Protein AF-A1VJK4-F1 (afdb_monomer_lite)

Foldseek 3Di:
DPDQCALLNLLVVQQVPDLDFAFLVVSVVSCVVVVVVVSNVDPDPCVSVVSVVVLVCCQPPPPPDQWDWDDDPPITIHGCVNVVVVVVVCVVVPPPPLPPQDLVLCVLLVQQCCCPPVQRKFKAAFDPVQFPDPDDCPQQAFRMKIKHFDPDDPVVLVVCVVVVADRMFMETEHTDAEDDPVCPVVLLVSQLRHTVQTQATEYEYQYYDPDPVRLVVNQVSCVVRQYWYWHAHLVDSVPTDGPGHGHGDRHGPVVSLVVSLNGTVLSVLVVVQVVCCVVVVHHDSVNGDDHDPPSVVSSCSSRVPPDD

InterPro domains:
  IPR007759 ASXL, HARE-HTH domain [PF05066] (5-73)
  IPR007759 ASXL, HARE-HTH domain [PS51913] (5-82)

Secondary structure (DSSP, 8-state):
-PPPPPHHHHHHHHHHT-SS-EEHHHHHHHHHHTTTHHHH----S-HHHHHHHHHHHHHHH-TT-SEEEE-SSS-EEEEHHHHHHHHHHHHHH---------GGGGHHHHHHHHHHTTTS-EEEE--GGG-S---S-SSS--SEEEEE-----HHHHHHHHHTT--SSEEEEEEEEEEE-TTTHHHHHHHHHHHHTTSSEEEEEEEEE---HHHHHHHHHHHHHHTEEEEEPPSS-GGG-EEEEPPPPPSS--HHHHHHHHHH-HHHHHHHHHHHHHHHTTS--GGGS------HHHHHHHH-TT---

Radius of gyration: 26.45 Å; chains: 1; bounding box: 67×41×81 Å

Sequence (308 aa):
MLAKFTFLDLAEEVLKNSSTPLDISTIWKNGLASKAVDKVGSKGKTPWISLGARLYVDTKDNAKSCFLRTGDNPVLFGLKSIHTAQQAQEAIIKVESIPKLKERNLHPLLAFFAKLYLGDAYVKTIYHEKSLKKSFNEWLHPDLVGVRFPDLHVDARSLAATAGELPFKLLSFELKRSLNFSNLRESFFQAVSNSSWAHQGYLVAANIKESPDFLGELKRLSGSFGIGVISLDIENPDDSSVLYPAGERKNLDWDSINKLASENPDFSQFLRDVRIDLDGKKVHPAEYDKIEKDIDKLKLLVNPTAKP

Structure (mmCIF, N/CA/C/O backbone):
data_AF-A1VJK4-F1
#
_entry.id   AF-A1VJK4-F1
#
loop_
_atom_site.group_PDB
_atom_site.id
_atom_site.type_symbol
_atom_site.label_atom_id
_atom_site.label_alt_id
_atom_site.label_comp_id
_atom_site.label_asym_id
_atom_site.label_entity_id
_atom_site.label_seq_id
_atom_site.pdbx_PDB_ins_code
_atom_site.Cartn_x
_atom_site.Cartn_y
_atom_site.Cartn_z
_atom_site.occupancy
_atom_site.B_iso_or_equiv
_atom_site.auth_seq_id
_atom_site.auth_comp_id
_atom_site.auth_asym_id
_atom_site.auth_atom_id
_atom_site.pdbx_PDB_model_num
ATOM 1 N N . MET A 1 1 ? -42.760 8.135 51.165 1.00 42.53 1 MET A N 1
ATOM 2 C CA . MET A 1 1 ? -42.710 8.774 49.832 1.00 42.53 1 MET A CA 1
ATOM 3 C C . MET A 1 1 ? -42.178 7.744 48.852 1.00 42.53 1 MET A C 1
ATOM 5 O O . MET A 1 1 ? -41.092 7.241 49.095 1.00 42.53 1 MET A O 1
ATOM 9 N N . LEU A 1 2 ? -42.938 7.373 47.818 1.00 49.31 2 LEU A N 1
ATOM 10 C CA . LEU A 1 2 ? -42.422 6.517 46.741 1.00 49.31 2 LEU A CA 1
ATOM 11 C C . LEU A 1 2 ? -41.330 7.299 45.994 1.00 49.31 2 LEU A C 1
ATOM 13 O O . LEU A 1 2 ? -41.565 8.443 45.604 1.00 49.31 2 LEU A O 1
ATOM 17 N N . ALA A 1 3 ? -40.132 6.725 45.866 1.00 57.56 3 ALA A N 1
ATOM 18 C CA . ALA A 1 3 ? -39.028 7.358 45.151 1.00 57.56 3 ALA A CA 1
ATOM 19 C C . ALA A 1 3 ? -39.434 7.596 43.687 1.00 57.56 3 ALA A C 1
ATOM 21 O O . ALA A 1 3 ? -39.978 6.710 43.029 1.00 57.56 3 ALA A O 1
ATOM 22 N N . LYS A 1 4 ? -39.225 8.819 43.193 1.00 75.62 4 LYS A N 1
ATOM 23 C CA . LYS A 1 4 ? -39.556 9.196 41.816 1.00 75.62 4 LYS A CA 1
ATOM 24 C C . LYS A 1 4 ? -38.589 8.488 40.866 1.00 75.62 4 LYS A C 1
ATOM 26 O O . LYS A 1 4 ? -37.389 8.686 40.998 1.00 75.62 4 LYS A O 1
ATOM 31 N N . PHE A 1 5 ? -39.114 7.716 39.918 1.00 83.50 5 PHE A N 1
ATOM 32 C CA . PHE A 1 5 ? -38.318 6.988 38.929 1.00 83.50 5 PHE A CA 1
ATOM 33 C C . PHE A 1 5 ? -37.495 7.962 38.067 1.00 83.50 5 PHE A C 1
ATOM 35 O O . PHE A 1 5 ? -38.036 8.885 37.449 1.00 83.50 5 PHE A O 1
ATOM 42 N N . THR A 1 6 ? -36.175 7.802 38.075 1.00 89.00 6 THR A N 1
ATOM 43 C CA . THR A 1 6 ? -35.202 8.710 37.459 1.00 89.00 6 THR A CA 1
ATOM 44 C C . THR A 1 6 ? -34.642 8.164 36.142 1.00 89.00 6 THR A C 1
ATOM 46 O O . THR A 1 6 ? -34.884 7.025 35.750 1.00 89.00 6 THR A O 1
ATOM 49 N N . PHE A 1 7 ? -33.843 8.978 35.442 1.00 86.19 7 PHE A N 1
ATOM 50 C CA . PHE A 1 7 ? -33.087 8.518 34.271 1.00 86.19 7 PHE A CA 1
ATOM 51 C C . PHE A 1 7 ? -32.049 7.435 34.611 1.00 86.19 7 PHE A C 1
ATOM 53 O O . PHE A 1 7 ? -31.751 6.611 33.753 1.00 86.19 7 PHE A O 1
ATOM 60 N N . LEU A 1 8 ? -31.503 7.427 35.832 1.00 87.31 8 LEU A N 1
ATOM 61 C CA . LEU A 1 8 ? -30.581 6.373 36.260 1.00 87.31 8 LEU A CA 1
ATOM 62 C C . LEU A 1 8 ? -31.345 5.070 36.521 1.00 87.31 8 LEU A C 1
ATOM 64 O O . LEU A 1 8 ? -30.899 4.023 36.070 1.00 87.31 8 LEU A O 1
ATOM 68 N N . ASP A 1 9 ? -32.541 5.140 37.114 1.00 88.19 9 ASP A N 1
ATOM 69 C CA . ASP A 1 9 ? -33.399 3.958 37.302 1.00 88.19 9 ASP A CA 1
ATOM 70 C C . ASP A 1 9 ? -33.820 3.346 35.956 1.00 88.19 9 ASP A C 1
ATOM 72 O O . ASP A 1 9 ? -33.806 2.127 35.791 1.00 88.19 9 ASP A O 1
ATOM 76 N N . LEU A 1 10 ? -34.111 4.191 34.956 1.00 87.12 10 LEU A N 1
ATOM 77 C CA . LEU A 1 10 ? -34.342 3.753 33.576 1.00 87.12 10 LEU A CA 1
ATOM 78 C C . LEU A 1 10 ? -33.127 3.011 33.008 1.00 87.12 10 LEU A C 1
ATOM 80 O O . LEU A 1 10 ? -33.282 1.938 32.425 1.00 87.12 10 LEU A O 1
ATOM 84 N N . ALA A 1 11 ? -31.930 3.588 33.148 1.00 87.19 11 ALA A N 1
ATOM 85 C CA . ALA A 1 11 ? -30.705 2.968 32.657 1.00 87.19 11 ALA A CA 1
ATOM 86 C C . ALA A 1 11 ? -30.453 1.621 33.341 1.00 87.19 11 ALA A C 1
ATOM 88 O O . ALA A 1 11 ? -30.122 0.650 32.671 1.00 87.19 11 ALA A O 1
ATOM 89 N N . GLU A 1 12 ? -30.646 1.545 34.658 1.00 89.06 12 GLU A N 1
ATOM 90 C CA . GLU A 1 12 ? -30.476 0.315 35.424 1.00 89.06 12 GLU A CA 1
ATOM 91 C C . GLU A 1 12 ? -31.478 -0.766 34.995 1.00 89.06 12 GLU A C 1
ATOM 93 O O . GLU A 1 12 ? -31.085 -1.912 34.794 1.00 89.06 12 GLU A O 1
ATOM 98 N N . GLU A 1 13 ? -32.756 -0.423 34.802 1.00 88.56 13 GLU A N 1
ATOM 99 C CA . GLU A 1 13 ? -33.792 -1.370 34.362 1.00 88.56 13 GLU A CA 1
ATOM 100 C C . GLU A 1 13 ? -33.510 -1.925 32.958 1.00 88.56 13 GLU A C 1
ATOM 102 O O . GLU A 1 13 ? -33.657 -3.124 32.716 1.00 88.56 13 GLU A O 1
ATOM 107 N N . VAL A 1 14 ? -33.056 -1.074 32.035 1.00 86.69 14 VAL A N 1
ATOM 108 C CA . VAL A 1 14 ? -32.686 -1.498 30.677 1.00 86.69 14 VAL A CA 1
ATOM 109 C C . VAL A 1 14 ? -31.422 -2.358 30.696 1.00 86.69 14 VAL A C 1
ATOM 111 O O . VAL A 1 14 ? -31.384 -3.406 30.054 1.00 86.69 14 VAL A O 1
ATOM 114 N N . LEU A 1 15 ? -30.401 -1.953 31.454 1.00 87.44 15 LEU A N 1
ATOM 115 C CA . LEU A 1 15 ? -29.124 -2.664 31.515 1.00 87.44 15 LEU A CA 1
ATOM 116 C C . LEU A 1 15 ? -29.200 -3.970 32.317 1.00 87.44 15 LEU A C 1
ATOM 118 O O . LEU A 1 15 ? -28.422 -4.874 32.041 1.00 87.44 15 LEU A O 1
ATOM 122 N N . LYS A 1 16 ? -30.160 -4.130 33.240 1.00 87.06 16 LYS A N 1
ATOM 123 C CA . LYS A 1 16 ? -30.445 -5.421 33.899 1.00 87.06 16 LYS A CA 1
ATOM 124 C C . LYS A 1 16 ? -30.853 -6.511 32.913 1.00 87.06 16 LYS A C 1
ATOM 126 O O . LYS A 1 16 ? -30.547 -7.676 33.134 1.00 87.06 16 LYS A O 1
ATOM 131 N N . ASN A 1 17 ? -31.531 -6.118 31.837 1.00 80.56 17 ASN A N 1
ATOM 132 C CA . ASN A 1 17 ? -31.989 -7.019 30.783 1.00 80.56 17 ASN A CA 1
ATOM 133 C C . ASN A 1 17 ? -31.003 -7.105 29.604 1.00 80.56 17 ASN A C 1
ATOM 135 O O . ASN A 1 17 ? -31.304 -7.766 28.613 1.00 80.56 17 ASN A O 1
ATOM 139 N N . SER A 1 18 ? -29.846 -6.439 29.693 1.00 76.00 18 SER A N 1
ATOM 140 C CA . SER A 1 18 ? -28.804 -6.464 28.666 1.00 76.00 18 SER A CA 1
ATOM 141 C C . SER A 1 18 ? -27.601 -7.263 29.149 1.00 76.00 18 SER A C 1
ATOM 143 O O . SER A 1 18 ? -27.024 -6.974 30.194 1.00 76.00 18 SER A O 1
ATOM 145 N N . SER A 1 19 ? -27.182 -8.249 28.360 1.00 73.75 19 SER A N 1
ATOM 146 C CA . SER A 1 19 ? -25.958 -9.012 28.616 1.00 73.75 19 SER A CA 1
ATOM 147 C C . SER A 1 19 ? -24.690 -8.297 28.135 1.00 73.75 19 SER A C 1
ATOM 149 O O . SER A 1 19 ? -23.596 -8.798 28.383 1.00 73.75 19 SER A O 1
ATOM 151 N N . THR A 1 20 ? -24.814 -7.157 27.442 1.00 79.81 20 THR A N 1
ATOM 152 C CA . THR A 1 20 ? -23.703 -6.350 26.907 1.00 79.81 20 THR A CA 1
ATOM 153 C C . THR A 1 20 ? -23.845 -4.865 27.277 1.00 79.81 20 THR A C 1
ATOM 155 O O . THR A 1 20 ? -24.971 -4.385 27.455 1.00 79.81 20 THR A O 1
ATOM 158 N N . PRO A 1 21 ? -22.733 -4.107 27.382 1.00 87.19 21 PRO A N 1
ATOM 159 C CA . PRO A 1 21 ? -22.786 -2.658 27.553 1.00 87.19 21 PRO A CA 1
ATOM 160 C C . PRO A 1 21 ? -23.415 -1.989 26.326 1.00 87.19 21 PRO A C 1
ATOM 162 O O . PRO A 1 21 ? -23.120 -2.368 25.193 1.00 87.19 21 PRO A O 1
ATOM 165 N N . LEU A 1 22 ? -24.253 -0.979 26.544 1.00 85.62 22 LEU A N 1
ATOM 166 C CA . LEU A 1 22 ? -25.018 -0.305 25.494 1.00 85.62 22 LEU A CA 1
ATOM 167 C C . LEU A 1 22 ? -24.657 1.180 25.418 1.00 85.62 22 LEU A C 1
ATOM 169 O O . LEU A 1 22 ? -24.366 1.812 26.434 1.00 85.62 22 LEU A O 1
ATOM 173 N N . ASP A 1 23 ? -24.713 1.762 24.223 1.00 87.69 23 ASP A N 1
ATOM 174 C CA . ASP A 1 23 ? -24.609 3.210 24.058 1.00 87.69 23 ASP A CA 1
ATOM 175 C C . ASP A 1 23 ? -25.912 3.916 24.490 1.00 87.69 23 ASP A C 1
ATOM 177 O O . ASP A 1 23 ? -26.977 3.305 24.609 1.00 87.69 23 ASP A O 1
ATOM 181 N N . ILE A 1 24 ? -25.845 5.233 24.699 1.00 85.31 24 ILE A N 1
ATOM 182 C CA . ILE A 1 24 ? -26.975 6.046 25.187 1.00 85.31 24 ILE A CA 1
ATOM 183 C C . ILE A 1 24 ? -28.203 5.954 24.266 1.00 85.31 24 ILE A C 1
ATOM 185 O O . ILE A 1 24 ? -29.335 5.931 24.757 1.00 85.31 24 ILE A O 1
ATOM 189 N N . SER A 1 25 ? -27.996 5.908 22.947 1.00 81.56 25 SER A N 1
ATOM 190 C CA . SER A 1 25 ? -29.084 5.816 21.970 1.00 81.56 25 SER A CA 1
ATOM 191 C C . SER A 1 25 ? -29.783 4.465 22.085 1.00 81.56 25 SER A C 1
ATOM 193 O O . SER A 1 25 ? -31.013 4.401 22.153 1.00 81.56 25 SER A O 1
ATOM 195 N N . THR A 1 26 ? -29.006 3.388 22.206 1.00 83.25 26 THR A N 1
ATOM 196 C CA . THR A 1 26 ? -29.543 2.033 22.360 1.00 83.25 26 THR A CA 1
ATOM 197 C C . THR A 1 26 ? -30.244 1.839 23.704 1.00 83.25 26 THR A C 1
ATOM 199 O O . THR A 1 26 ? -31.335 1.269 23.733 1.00 83.25 26 THR A O 1
ATOM 202 N N . ILE A 1 27 ? -29.711 2.383 24.806 1.00 85.94 27 ILE A N 1
ATOM 203 C CA . ILE A 1 27 ? -30.395 2.362 26.114 1.00 85.94 27 ILE A CA 1
ATOM 204 C C . ILE A 1 27 ? -31.757 3.054 26.008 1.00 85.94 27 ILE A C 1
ATOM 206 O O . ILE A 1 27 ? -32.767 2.523 26.472 1.00 85.94 27 ILE A O 1
ATOM 210 N N . TRP A 1 28 ? -31.806 4.218 25.355 1.00 84.81 28 TRP A N 1
ATOM 211 C CA . TRP A 1 28 ? -33.054 4.950 25.168 1.00 84.81 28 TRP A CA 1
ATOM 212 C C . TRP A 1 28 ? -34.058 4.179 24.302 1.00 84.81 28 TRP A C 1
ATOM 214 O O . TRP A 1 28 ? -35.226 4.047 24.670 1.00 84.81 28 TRP A O 1
ATOM 224 N N . LYS A 1 29 ? -33.603 3.617 23.177 1.00 84.50 29 LYS A N 1
ATOM 225 C CA . LYS A 1 29 ? -34.432 2.818 22.264 1.00 84.50 29 LYS A CA 1
ATOM 226 C C . LYS A 1 29 ? -35.005 1.576 22.951 1.00 84.50 29 LYS A C 1
ATOM 228 O O . LYS A 1 29 ? -36.193 1.294 22.808 1.00 84.50 29 LYS A O 1
ATOM 233 N N . ASN A 1 30 ? -34.195 0.873 23.739 1.00 84.88 30 ASN A N 1
ATOM 234 C CA . ASN A 1 30 ? -34.640 -0.298 24.492 1.00 84.88 30 ASN A CA 1
ATOM 235 C C . ASN A 1 30 ? -35.627 0.089 25.599 1.00 84.88 30 ASN A C 1
ATOM 237 O O . ASN A 1 30 ? -36.616 -0.610 25.807 1.00 84.88 30 ASN A O 1
ATOM 241 N N . GLY A 1 31 ? -35.420 1.238 26.248 1.00 84.75 31 GLY A N 1
ATOM 242 C CA . GLY A 1 31 ? -36.369 1.797 27.209 1.00 84.75 31 GLY A CA 1
ATOM 243 C C . GLY A 1 31 ? -37.730 2.157 26.597 1.00 84.75 31 GLY A C 1
ATOM 244 O O . GLY A 1 31 ? -38.750 2.050 27.279 1.00 84.75 31 GLY A O 1
ATOM 245 N N . LEU A 1 32 ? -37.769 2.565 25.322 1.00 81.81 32 LEU A N 1
ATOM 246 C CA . LEU A 1 32 ? -39.022 2.762 24.583 1.00 81.81 32 LEU A CA 1
ATOM 247 C C . LEU A 1 32 ? -39.711 1.421 24.300 1.00 81.81 32 LEU A C 1
ATOM 249 O O . LEU A 1 32 ? -40.911 1.291 24.528 1.00 81.81 32 LEU A O 1
ATOM 253 N N . ALA A 1 33 ? -38.954 0.413 23.854 1.00 80.19 33 ALA A N 1
ATOM 254 C CA . ALA A 1 33 ? -39.486 -0.917 23.555 1.00 80.19 33 ALA A CA 1
ATOM 255 C C . ALA A 1 33 ? -40.075 -1.616 24.796 1.00 80.19 33 ALA A C 1
ATOM 257 O O . ALA A 1 33 ? -41.105 -2.280 24.700 1.00 80.19 33 ALA A O 1
ATOM 258 N N . SER A 1 34 ? -39.465 -1.425 25.969 1.00 79.81 34 SER A N 1
ATOM 259 C CA . SER A 1 34 ? -39.930 -1.989 27.244 1.00 79.81 34 SER A CA 1
ATOM 260 C C . SER A 1 34 ? -40.964 -1.127 27.979 1.00 79.81 34 SER A C 1
ATOM 262 O O . SER A 1 34 ? -41.404 -1.504 29.065 1.00 79.81 34 SER A O 1
ATOM 264 N N . LYS A 1 35 ? -41.351 0.033 27.422 1.00 82.06 35 LYS A N 1
ATOM 265 C CA . LYS A 1 35 ? -42.199 1.057 28.072 1.00 82.06 35 LYS A CA 1
ATOM 266 C C . LYS A 1 35 ? -41.642 1.593 29.402 1.00 82.06 35 LYS A C 1
ATOM 268 O O . LYS A 1 35 ? -42.358 2.230 30.173 1.00 82.06 35 LYS A O 1
ATOM 273 N N . ALA A 1 36 ? -40.357 1.385 29.690 1.00 79.00 36 ALA A N 1
ATOM 274 C CA . ALA A 1 36 ? -39.716 1.910 30.895 1.00 79.00 36 ALA A CA 1
ATOM 275 C C . ALA A 1 36 ? -39.558 3.442 30.847 1.00 79.00 36 ALA A C 1
ATOM 277 O O . ALA A 1 36 ? -39.568 4.104 31.885 1.00 79.00 36 ALA A O 1
ATOM 278 N N . VAL A 1 37 ? -39.474 4.028 29.646 1.00 79.50 37 VAL A N 1
ATOM 279 C CA . VAL A 1 37 ? -39.400 5.488 29.445 1.00 79.50 37 VAL A CA 1
ATOM 280 C C . VAL A 1 37 ? -40.633 6.215 30.001 1.00 79.50 37 VAL A C 1
ATOM 282 O O . VAL A 1 37 ? -40.496 7.317 30.539 1.00 79.50 37 VAL A O 1
ATOM 285 N N . ASP A 1 38 ? -41.810 5.584 29.964 1.00 78.69 38 ASP A N 1
ATOM 286 C CA . ASP A 1 38 ? -43.063 6.168 30.461 1.00 78.69 38 ASP A CA 1
ATOM 287 C C . ASP A 1 38 ? -43.016 6.423 31.977 1.00 78.69 38 ASP A C 1
ATOM 289 O O . ASP A 1 38 ? -43.618 7.377 32.474 1.00 78.69 38 ASP A O 1
ATOM 293 N N . LYS A 1 39 ? -42.224 5.631 32.714 1.00 81.06 39 LYS A N 1
ATOM 294 C CA . LYS A 1 39 ? -42.034 5.769 34.166 1.00 81.06 39 LYS A CA 1
ATOM 295 C C . LYS A 1 39 ? -41.231 7.020 34.543 1.00 81.06 39 LYS A C 1
ATOM 297 O O . LYS A 1 39 ? -41.430 7.566 35.624 1.00 81.06 39 LYS A O 1
ATOM 302 N N . VAL A 1 40 ? -40.346 7.499 33.659 1.00 80.31 40 VAL A N 1
ATOM 303 C CA . VAL A 1 40 ? -39.522 8.705 33.888 1.00 80.31 40 VAL A CA 1
ATOM 304 C C . VAL A 1 40 ? -40.349 9.987 33.721 1.00 80.31 40 VAL A C 1
ATOM 306 O O . VAL A 1 40 ? -40.057 11.010 34.345 1.00 80.31 40 VAL A O 1
ATOM 309 N N . GLY A 1 41 ? -41.383 9.957 32.870 1.00 69.00 41 GLY A N 1
ATOM 310 C CA . GLY A 1 41 ? -42.299 11.084 32.662 1.00 69.00 41 GLY A CA 1
ATOM 311 C C . GLY A 1 41 ? -41.636 12.349 32.094 1.00 69.00 41 GLY A C 1
ATOM 312 O O . GLY A 1 41 ? -42.056 13.466 32.408 1.00 69.00 41 GLY A O 1
ATOM 313 N N . SER A 1 42 ? -40.568 12.207 31.298 1.00 74.50 42 SER A N 1
ATOM 314 C CA . SER A 1 42 ? -39.857 13.354 30.717 1.00 74.50 42 SER A CA 1
ATOM 315 C C . SER A 1 42 ? -40.686 14.044 29.625 1.00 74.50 42 SER A C 1
ATOM 317 O O . SER A 1 42 ? -41.131 13.399 28.684 1.00 74.50 42 SER A O 1
ATOM 319 N N . LYS A 1 43 ? -40.842 15.372 29.717 1.00 70.75 43 LYS A N 1
ATOM 320 C CA . LYS A 1 43 ? -41.507 16.222 28.702 1.00 70.75 43 LYS A CA 1
ATOM 321 C C . LYS A 1 43 ? -40.522 16.964 27.782 1.00 70.75 43 LYS A C 1
ATOM 323 O O . LYS A 1 43 ? -40.916 17.870 27.053 1.00 70.75 43 LYS A O 1
ATOM 328 N N . GLY A 1 44 ? -39.225 16.658 27.875 1.00 68.12 44 GLY A N 1
ATOM 329 C CA . GLY A 1 44 ? -38.177 17.336 27.103 1.00 68.12 44 GLY A CA 1
ATOM 330 C C . GLY A 1 44 ? -38.132 16.890 25.638 1.00 68.12 44 GLY A C 1
ATOM 331 O O . GLY A 1 44 ? -38.503 15.765 25.324 1.00 68.12 44 GLY A O 1
ATOM 332 N N . LYS A 1 45 ? -37.623 17.749 24.742 1.00 63.69 45 LYS A N 1
ATOM 333 C CA . LYS A 1 45 ? -37.478 17.433 23.304 1.00 63.69 45 LYS A CA 1
ATOM 334 C C . LYS A 1 45 ? -36.402 16.376 23.010 1.00 63.69 45 LYS A C 1
ATOM 336 O O . LYS A 1 45 ? -36.490 15.694 21.998 1.00 63.69 45 LYS A O 1
ATOM 341 N N . THR A 1 46 ? -35.400 16.239 23.882 1.00 70.50 46 THR A N 1
ATOM 342 C CA . THR A 1 46 ? -34.266 15.307 23.718 1.00 70.50 46 THR A CA 1
ATOM 343 C C . THR A 1 46 ? -33.917 14.571 25.025 1.00 70.50 46 THR A C 1
ATOM 345 O O . THR A 1 46 ? -32.846 14.769 25.610 1.00 70.50 46 THR A O 1
ATOM 348 N N . PRO A 1 47 ? -34.808 13.710 25.547 1.00 74.12 47 PRO A N 1
ATOM 349 C CA . PRO A 1 47 ? -34.603 13.067 26.847 1.00 74.12 47 PRO A CA 1
ATOM 350 C C . PRO A 1 47 ? -33.381 12.129 26.913 1.00 74.12 47 PRO A C 1
ATOM 352 O O . PRO A 1 47 ? -32.813 11.953 27.988 1.00 74.12 47 PRO A O 1
ATOM 355 N N . TRP A 1 48 ? -32.915 11.584 25.784 1.00 78.19 48 TRP A N 1
ATOM 356 C CA . TRP A 1 48 ? -31.699 10.757 25.715 1.00 78.19 48 TRP A CA 1
ATOM 357 C C . TRP A 1 48 ? -30.409 11.551 25.976 1.00 78.19 48 TRP A C 1
ATOM 359 O O . TRP A 1 48 ? -29.496 11.040 26.617 1.00 78.19 48 TRP A O 1
ATOM 369 N N . ILE A 1 49 ? -30.339 12.825 25.567 1.00 75.19 49 ILE A N 1
ATOM 370 C CA . ILE A 1 49 ? -29.222 13.719 25.940 1.00 75.19 49 ILE A CA 1
ATOM 371 C C . ILE A 1 49 ? -29.204 13.881 27.457 1.00 75.19 49 ILE A C 1
ATOM 373 O O . ILE A 1 49 ? -28.157 13.861 28.104 1.00 75.19 49 ILE A O 1
ATOM 377 N N . SER A 1 50 ? -30.402 13.996 28.030 1.00 80.50 50 SER A N 1
ATOM 378 C CA . SER A 1 50 ? -30.565 14.075 29.464 1.00 80.50 50 SER A CA 1
ATOM 379 C C . SER A 1 50 ? -30.107 12.800 30.170 1.00 80.50 50 SER A C 1
ATOM 381 O O . SER A 1 50 ? -29.332 12.911 31.115 1.00 80.50 50 SER A O 1
ATOM 383 N N . LEU A 1 51 ? -30.519 11.625 29.696 1.00 83.19 51 LEU A N 1
ATOM 384 C CA . LEU A 1 51 ? -30.051 10.323 30.174 1.00 83.19 51 LEU A CA 1
ATOM 385 C C . LEU A 1 51 ? -28.518 10.228 30.156 1.00 83.19 51 LEU A C 1
ATOM 387 O O . LEU A 1 51 ? -27.909 9.936 31.185 1.00 83.19 51 LEU A O 1
ATOM 391 N N . GLY A 1 52 ? -27.902 10.561 29.019 1.00 80.31 52 GLY A N 1
ATOM 392 C CA . GLY A 1 52 ? -26.452 10.547 28.851 1.00 80.31 52 GLY A CA 1
ATOM 393 C C . GLY A 1 52 ? -25.732 11.424 29.871 1.00 80.31 52 GLY A C 1
ATOM 394 O O . GLY A 1 52 ? -24.831 10.955 30.558 1.00 80.31 52 GLY A O 1
ATOM 395 N N . ALA A 1 53 ? -26.170 12.675 30.041 1.00 80.19 53 ALA A N 1
ATOM 396 C CA . ALA A 1 53 ? -25.560 13.593 31.003 1.00 80.19 53 ALA A CA 1
ATOM 397 C C . ALA A 1 53 ? -25.580 13.049 32.445 1.00 80.19 53 ALA A C 1
ATOM 399 O O . ALA A 1 53 ? -24.594 13.200 33.162 1.00 80.19 53 ALA A O 1
ATOM 400 N N . ARG A 1 54 ? -26.669 12.383 32.869 1.00 84.81 54 ARG A N 1
ATOM 401 C CA . ARG A 1 54 ? -26.759 11.808 34.226 1.00 84.81 54 ARG A CA 1
ATOM 402 C C . ARG A 1 54 ? -25.841 10.598 34.380 1.00 84.81 54 ARG A C 1
ATOM 404 O O . ARG A 1 54 ? -25.167 10.505 35.397 1.00 84.81 54 ARG A O 1
ATOM 411 N N . LEU A 1 55 ? -25.766 9.727 33.372 1.00 83.81 55 LEU A N 1
ATOM 412 C CA . LEU A 1 55 ? -24.852 8.579 33.370 1.00 83.81 55 LEU A CA 1
ATOM 413 C C . LEU A 1 55 ? -23.378 9.007 33.393 1.00 83.81 55 LEU A C 1
ATOM 415 O O . LEU A 1 55 ? -22.574 8.418 34.114 1.00 83.81 55 LEU A O 1
ATOM 419 N N . TYR A 1 56 ? -23.012 10.060 32.658 1.00 82.44 56 TYR A N 1
ATOM 420 C CA . TYR A 1 56 ? -21.650 10.600 32.688 1.00 82.44 56 TYR A CA 1
ATOM 421 C C . TYR A 1 56 ? -21.279 11.189 34.048 1.00 82.44 56 TYR A C 1
ATOM 423 O O . TYR A 1 56 ? -20.192 10.908 34.544 1.00 82.44 56 TYR A O 1
ATOM 431 N N . VAL A 1 57 ? -22.163 11.992 34.645 1.00 81.75 57 VAL A N 1
ATOM 432 C CA . VAL A 1 57 ? -21.922 12.585 35.969 1.00 81.75 57 VAL A CA 1
ATOM 433 C C . VAL A 1 57 ? -21.844 11.496 37.036 1.00 81.75 57 VAL A C 1
ATOM 435 O O . VAL A 1 57 ? -20.903 11.487 37.820 1.00 81.75 57 VAL A O 1
ATOM 438 N N . ASP A 1 58 ? -22.763 10.529 37.029 1.00 83.81 58 ASP A N 1
ATOM 439 C CA . ASP A 1 58 ? -22.771 9.452 38.022 1.00 83.81 58 ASP A CA 1
ATOM 440 C C . ASP A 1 58 ? -21.521 8.561 37.909 1.00 83.81 58 ASP A C 1
ATOM 442 O O . ASP A 1 58 ? -20.845 8.306 38.900 1.00 83.81 58 ASP A O 1
ATOM 446 N N . THR A 1 59 ? -21.116 8.168 36.700 1.00 82.69 59 THR A N 1
ATOM 447 C CA . THR A 1 59 ? -19.899 7.350 36.523 1.00 82.69 59 THR A CA 1
ATOM 448 C C . THR A 1 59 ? -18.593 8.094 36.820 1.00 82.69 59 THR A C 1
ATOM 450 O O . THR A 1 59 ? -17.584 7.443 37.094 1.00 82.69 59 THR A O 1
ATOM 453 N N . LYS A 1 60 ? -18.582 9.432 36.764 1.00 78.62 60 LYS A N 1
ATOM 454 C CA . LYS A 1 60 ? -17.394 10.260 37.023 1.00 78.62 60 LYS A CA 1
ATOM 455 C C . LYS A 1 60 ? -17.278 10.687 38.487 1.00 78.62 60 LYS A C 1
ATOM 457 O O . LYS A 1 60 ? -16.194 10.595 39.056 1.00 78.62 60 LYS A O 1
ATOM 462 N N . ASP A 1 61 ? -18.379 11.145 39.075 1.00 77.00 61 ASP A N 1
ATOM 463 C CA . ASP A 1 61 ? -18.380 11.859 40.354 1.00 77.00 61 ASP A CA 1
ATOM 464 C C . ASP A 1 61 ? -18.911 10.992 41.517 1.00 77.00 61 ASP A C 1
ATOM 466 O O . ASP A 1 61 ? -18.723 11.343 42.683 1.00 77.00 61 ASP A O 1
ATOM 470 N N . ASN A 1 62 ? -19.535 9.835 41.239 1.00 79.62 62 ASN A N 1
ATOM 471 C CA . ASN A 1 62 ? -20.057 8.919 42.259 1.00 79.62 62 ASN A CA 1
ATOM 472 C C . ASN A 1 62 ? -19.235 7.619 42.351 1.00 79.62 62 ASN A C 1
ATOM 474 O O . ASN A 1 62 ? -19.419 6.666 41.591 1.00 79.62 62 ASN A O 1
ATOM 478 N N . ALA A 1 63 ? -18.380 7.526 43.375 1.00 73.31 63 ALA A N 1
ATOM 479 C CA . ALA A 1 63 ? -17.561 6.338 43.644 1.00 73.31 63 ALA A CA 1
ATOM 480 C C . ALA A 1 63 ? -18.382 5.052 43.892 1.00 73.31 63 ALA A C 1
ATOM 482 O O . ALA A 1 63 ? -17.878 3.946 43.689 1.00 73.31 63 ALA A O 1
ATOM 483 N N . LYS A 1 64 ? -19.653 5.180 44.302 1.00 79.06 64 LYS A N 1
ATOM 484 C CA . LYS A 1 64 ? -20.582 4.063 44.541 1.00 79.06 64 LYS A CA 1
ATOM 485 C C . LYS A 1 64 ? -21.530 3.799 43.366 1.00 79.06 64 LYS A C 1
ATOM 487 O O . LYS A 1 64 ? -22.477 3.035 43.530 1.00 79.06 64 LYS A O 1
ATOM 492 N N . SER A 1 65 ? -21.287 4.399 42.197 1.00 83.25 65 SER A N 1
ATOM 493 C CA . SER A 1 65 ? -22.102 4.160 41.002 1.00 83.25 65 SER A CA 1
ATOM 494 C C . SER A 1 65 ? -22.194 2.661 40.685 1.00 83.25 65 SER A C 1
ATOM 496 O O . SER A 1 65 ? -21.180 1.950 40.705 1.00 83.25 65 SER A O 1
ATOM 498 N N . CYS A 1 66 ? -23.403 2.182 40.386 1.00 83.69 66 CYS A N 1
ATOM 499 C CA . CYS A 1 66 ? -23.659 0.817 39.918 1.00 83.69 66 CYS A CA 1
ATOM 500 C C . CYS A 1 66 ? -23.296 0.627 38.434 1.00 83.69 66 CYS A C 1
ATOM 502 O O . CYS A 1 66 ? -23.200 -0.513 37.967 1.00 83.69 66 CYS A O 1
ATOM 504 N N . PHE A 1 67 ? -23.041 1.723 37.713 1.00 85.50 67 PHE A N 1
ATOM 505 C CA . PHE A 1 67 ? -22.704 1.725 36.298 1.00 85.50 67 PHE A CA 1
ATOM 506 C C . PHE A 1 67 ? -21.193 1.624 36.065 1.00 85.50 67 PHE A C 1
ATOM 508 O O . PHE A 1 67 ? -20.364 2.100 36.845 1.00 85.50 67 PHE A O 1
ATOM 515 N N . LEU A 1 68 ? -20.838 1.000 34.950 1.00 85.75 68 LEU A N 1
ATOM 516 C CA . LEU A 1 68 ? -19.502 0.923 34.383 1.00 85.75 68 LEU A CA 1
ATOM 517 C C . LEU A 1 68 ? -19.516 1.670 33.051 1.00 85.75 68 LEU A C 1
ATOM 519 O O . LEU A 1 68 ? -20.403 1.444 32.228 1.00 85.75 68 LEU A O 1
ATOM 523 N N . ARG A 1 69 ? -18.509 2.514 32.831 1.00 83.31 69 ARG A N 1
ATOM 524 C CA . ARG A 1 69 ? -18.248 3.150 31.539 1.00 83.31 69 ARG A CA 1
ATOM 525 C C . ARG A 1 69 ? -17.161 2.369 30.808 1.00 83.31 69 ARG A C 1
ATOM 527 O O . ARG A 1 69 ? -16.096 2.145 31.378 1.00 83.31 69 ARG A O 1
ATOM 534 N N . THR A 1 70 ? -17.420 1.970 29.569 1.00 77.50 70 THR A N 1
ATOM 535 C CA . THR A 1 70 ? -16.477 1.221 28.727 1.00 77.50 70 THR A CA 1
ATOM 536 C C . THR A 1 70 ? -16.568 1.679 27.273 1.00 77.50 70 THR A C 1
ATOM 538 O O . THR A 1 70 ? -17.613 2.155 26.843 1.00 77.50 70 THR A O 1
ATOM 541 N N . GLY A 1 71 ? -15.481 1.550 26.516 1.00 63.28 71 GLY A N 1
ATOM 542 C CA . GLY A 1 71 ? -15.394 2.043 25.141 1.00 63.28 71 GLY A CA 1
ATOM 543 C C . GLY A 1 71 ? -15.148 3.552 25.048 1.00 63.28 71 GLY A C 1
ATOM 544 O O . GLY A 1 71 ? -15.656 4.341 25.846 1.00 63.28 71 GLY A O 1
ATOM 545 N N . ASP A 1 72 ? -14.351 3.944 24.052 1.00 53.25 72 ASP A N 1
ATOM 546 C CA . ASP A 1 72 ? -13.954 5.341 23.846 1.00 53.25 72 ASP A CA 1
ATOM 547 C C . ASP A 1 72 ? -14.837 6.065 22.815 1.00 53.25 72 ASP A C 1
ATOM 549 O O . ASP A 1 72 ? -14.975 7.284 22.895 1.00 53.25 72 ASP A O 1
ATOM 553 N N . ASN A 1 73 ? -15.444 5.344 21.854 1.00 48.91 73 ASN A N 1
ATOM 554 C CA . ASN A 1 73 ? -16.449 5.874 20.920 1.00 48.91 73 ASN A CA 1
ATOM 555 C C . ASN A 1 73 ? -17.154 4.745 20.111 1.00 48.91 73 ASN A C 1
ATOM 557 O O . ASN A 1 73 ? -16.467 4.082 19.332 1.00 48.91 73 ASN A O 1
ATOM 561 N N . PRO A 1 74 ? -18.482 4.538 20.238 1.00 53.59 74 PRO A N 1
ATOM 562 C CA . PRO A 1 74 ? -19.353 5.208 21.196 1.00 53.59 74 PRO A CA 1
ATOM 563 C C . PRO A 1 74 ? -19.006 4.791 22.628 1.00 53.59 74 PRO A C 1
ATOM 565 O O . PRO A 1 74 ? -18.542 3.680 22.877 1.00 53.59 74 PRO A O 1
ATOM 568 N N . VAL A 1 75 ? -19.226 5.697 23.578 1.00 76.75 75 VAL A N 1
ATOM 569 C CA . VAL A 1 75 ? -19.115 5.365 25.001 1.00 76.75 75 VAL A CA 1
ATOM 570 C C . VAL A 1 75 ? -20.292 4.474 25.384 1.00 76.75 75 VAL A C 1
ATOM 572 O O . VAL A 1 75 ? -21.452 4.850 25.195 1.00 76.75 75 VAL A O 1
ATOM 575 N N . LEU A 1 76 ? -19.980 3.305 25.932 1.00 86.69 76 LEU A N 1
ATOM 576 C CA . LEU A 1 76 ? -20.940 2.298 26.353 1.00 86.69 76 LEU A CA 1
ATOM 577 C C . LEU A 1 76 ? -21.081 2.289 27.878 1.00 86.69 76 LEU A C 1
ATOM 579 O O . LEU A 1 76 ? -20.123 2.518 28.625 1.00 86.69 76 LEU A O 1
ATOM 583 N N . PHE A 1 77 ? -22.286 1.976 28.338 1.00 87.00 77 PHE A N 1
ATOM 584 C CA . PHE A 1 77 ? -22.633 1.860 29.748 1.00 87.00 77 PHE A CA 1
ATOM 585 C C . PHE A 1 77 ? -23.160 0.459 30.047 1.00 87.00 77 PHE A C 1
ATOM 587 O O . PHE A 1 77 ? -23.937 -0.101 29.278 1.00 87.00 77 PHE A O 1
ATOM 594 N N . GLY A 1 78 ? -22.750 -0.101 31.180 1.00 88.31 78 GLY A N 1
ATOM 595 C CA . GLY A 1 78 ? -23.217 -1.399 31.669 1.00 88.31 78 GLY A CA 1
ATOM 596 C C . GLY A 1 78 ? -23.289 -1.439 33.196 1.00 88.31 78 GLY A C 1
ATOM 597 O O . GLY A 1 78 ? -22.908 -0.473 33.852 1.00 88.31 78 GLY A O 1
ATOM 598 N N . LEU A 1 79 ? -23.773 -2.537 33.783 1.00 87.62 79 LEU A N 1
ATOM 599 C CA . LEU A 1 79 ? -23.846 -2.699 35.243 1.00 87.62 79 LEU A CA 1
ATOM 600 C C . LEU A 1 79 ? -22.633 -3.453 35.789 1.00 87.62 79 LEU A C 1
ATOM 602 O O . LEU A 1 79 ? -22.284 -4.517 35.279 1.00 87.62 79 LEU A O 1
ATOM 606 N N . LYS A 1 80 ? -22.029 -2.950 36.874 1.00 82.75 80 LYS A N 1
ATOM 607 C CA . LYS A 1 80 ? -20.890 -3.604 37.547 1.00 82.75 80 LYS A CA 1
ATOM 608 C C . LYS A 1 80 ? -21.234 -5.021 38.021 1.00 82.75 80 LYS A C 1
ATOM 610 O O . LYS A 1 80 ? -20.408 -5.914 37.917 1.00 82.75 80 LYS A O 1
ATOM 615 N N . SER A 1 81 ? -22.451 -5.261 38.506 1.00 78.56 81 SER A N 1
ATOM 616 C CA . SER A 1 81 ? -22.873 -6.591 38.977 1.00 78.56 81 SER A CA 1
ATOM 617 C C . SER A 1 81 ? -22.898 -7.649 37.869 1.00 78.56 81 SER A C 1
ATOM 619 O O . SER A 1 81 ? -22.597 -8.808 38.133 1.00 78.56 81 SER A O 1
ATOM 621 N N . ILE A 1 82 ? -23.223 -7.249 36.638 1.00 73.19 82 ILE A N 1
ATOM 622 C CA . ILE A 1 82 ? -23.334 -8.143 35.480 1.00 73.19 82 ILE A CA 1
ATOM 623 C C . ILE A 1 82 ? -21.975 -8.258 34.782 1.00 73.19 82 ILE A C 1
ATOM 625 O O . ILE A 1 82 ? -21.479 -9.360 34.561 1.00 73.19 82 ILE A O 1
ATOM 629 N N . HIS A 1 83 ? -21.313 -7.126 34.522 1.00 63.91 83 HIS A N 1
ATOM 630 C CA . HIS A 1 83 ? -20.064 -7.108 33.764 1.00 63.91 83 HIS A CA 1
ATOM 631 C C . HIS A 1 83 ? -18.814 -7.426 34.573 1.00 63.91 83 HIS A C 1
ATOM 633 O O . HIS A 1 83 ? -17.874 -7.934 33.984 1.00 63.91 83 HIS A O 1
ATOM 639 N N . THR A 1 84 ? -18.760 -7.204 35.888 1.00 59.19 84 THR A N 1
ATOM 640 C CA . THR A 1 84 ? -17.603 -7.660 36.684 1.00 59.19 84 THR A CA 1
ATOM 641 C C . THR A 1 84 ? -17.624 -9.186 36.841 1.00 59.19 84 THR A C 1
ATOM 643 O O . THR A 1 84 ? -16.575 -9.825 36.801 1.00 59.19 84 THR A O 1
ATOM 646 N N . ALA A 1 85 ? -18.817 -9.790 36.930 1.00 52.97 85 ALA A N 1
ATOM 647 C CA . ALA A 1 85 ? -18.993 -11.243 36.908 1.00 52.97 85 ALA A CA 1
ATOM 648 C C . ALA A 1 85 ? -18.714 -11.834 35.512 1.00 52.97 85 ALA A C 1
ATOM 650 O O . ALA A 1 85 ? -18.007 -12.834 35.398 1.00 52.97 85 ALA A O 1
ATOM 651 N N . GLN A 1 86 ? -19.175 -11.178 34.440 1.00 52.12 86 GLN A N 1
ATOM 652 C CA . GLN A 1 86 ? -18.830 -11.568 33.071 1.00 52.12 86 GLN A CA 1
ATOM 653 C C . GLN A 1 86 ? -17.369 -11.293 32.719 1.00 52.12 86 GLN A C 1
ATOM 655 O O . GLN A 1 86 ? -16.820 -12.081 31.983 1.00 52.12 86 GLN A O 1
ATOM 660 N N . GLN A 1 87 ? -16.685 -10.272 33.239 1.00 50.84 87 GLN A N 1
ATOM 661 C CA . GLN A 1 87 ? -15.244 -10.079 33.007 1.00 50.84 87 GLN A CA 1
ATOM 662 C C . GLN A 1 87 ? -14.418 -11.191 33.658 1.00 50.84 87 GLN A C 1
ATOM 664 O O . GLN A 1 87 ? -13.425 -11.616 33.079 1.00 50.84 87 GLN A O 1
ATOM 669 N N . ALA A 1 88 ? -14.846 -11.716 34.810 1.00 44.56 88 ALA A N 1
ATOM 670 C CA . ALA A 1 88 ? -14.215 -12.877 35.434 1.00 44.56 88 ALA A CA 1
ATOM 671 C C . ALA A 1 88 ? -14.455 -14.183 34.647 1.00 44.56 88 ALA A C 1
ATOM 673 O O . ALA A 1 88 ? -13.599 -15.064 34.660 1.00 44.56 88 ALA A O 1
ATOM 674 N N . GLN A 1 89 ? -15.580 -14.300 33.930 1.00 42.09 89 GLN A N 1
ATOM 675 C CA . GLN A 1 89 ? -15.930 -15.487 33.137 1.00 42.09 89 GLN A CA 1
ATOM 676 C C . GLN A 1 89 ? -15.502 -15.381 31.653 1.00 42.09 89 GLN A C 1
ATOM 678 O O . GLN A 1 89 ? -15.094 -16.371 31.053 1.00 42.09 89 GLN A O 1
ATOM 683 N N . GLU A 1 90 ? -15.477 -14.175 31.082 1.00 38.47 90 GLU A N 1
ATOM 684 C CA . GLU A 1 90 ? -14.893 -13.823 29.781 1.00 38.47 90 GLU A CA 1
ATOM 685 C C . GLU A 1 90 ? -13.364 -13.808 29.851 1.00 38.47 90 GLU A C 1
ATOM 687 O O . GLU A 1 90 ? -12.736 -14.151 28.862 1.00 38.47 90 GLU A O 1
ATOM 692 N N . ALA A 1 91 ? -12.730 -13.529 30.997 1.00 39.34 91 ALA A N 1
ATOM 693 C CA . ALA A 1 91 ? -11.281 -13.717 31.148 1.00 39.34 91 ALA A CA 1
ATOM 694 C C . ALA A 1 91 ? -10.848 -15.190 30.998 1.00 39.34 91 ALA A C 1
ATOM 696 O O . ALA A 1 91 ? -9.683 -15.456 30.713 1.00 39.34 91 ALA A O 1
ATOM 697 N N . ILE A 1 92 ? -11.780 -16.140 31.148 1.00 41.22 92 ILE A N 1
ATOM 698 C CA . ILE A 1 92 ? -11.533 -17.579 30.978 1.00 41.22 92 ILE A CA 1
ATOM 699 C C . ILE A 1 92 ? -11.912 -18.048 29.554 1.00 41.22 92 ILE A C 1
ATOM 701 O O . ILE A 1 92 ? -11.415 -19.078 29.108 1.00 41.22 92 ILE A O 1
ATOM 705 N N . ILE A 1 93 ? -12.733 -17.289 28.806 1.00 38.34 93 ILE A N 1
ATOM 706 C CA . ILE A 1 93 ? -13.274 -17.700 27.487 1.00 38.34 93 ILE A CA 1
ATOM 707 C C . ILE A 1 93 ? -12.849 -16.769 26.319 1.00 38.34 93 ILE A C 1
ATOM 709 O O . ILE A 1 93 ? -12.876 -17.180 25.166 1.00 38.34 93 ILE A O 1
ATOM 713 N N . LYS A 1 94 ? -12.327 -15.559 26.566 1.00 35.66 94 LYS A N 1
ATOM 714 C CA . LYS A 1 94 ? -11.683 -14.664 25.572 1.00 35.66 94 LYS A CA 1
ATOM 715 C C . LYS A 1 94 ? -10.155 -14.688 25.682 1.00 35.66 94 LYS A C 1
ATOM 717 O O . LYS A 1 94 ? -9.481 -13.661 25.667 1.00 35.66 94 LYS A O 1
ATOM 722 N N . VAL A 1 95 ? -9.603 -15.894 25.740 1.00 34.84 95 VAL A N 1
ATOM 723 C CA . VAL A 1 95 ? -8.243 -16.157 25.253 1.00 34.84 95 VAL A CA 1
ATOM 724 C C . VAL A 1 95 ? -8.320 -17.223 24.163 1.00 34.84 95 VAL A C 1
ATOM 726 O O . VAL A 1 95 ? -7.527 -18.150 24.115 1.00 34.84 95 VAL A O 1
ATOM 729 N N . GLU A 1 96 ? -9.245 -17.065 23.218 1.00 32.22 96 GLU A N 1
ATOM 730 C CA . GLU A 1 96 ? -8.838 -17.328 21.844 1.00 32.22 96 GLU A CA 1
ATOM 731 C C . GLU A 1 96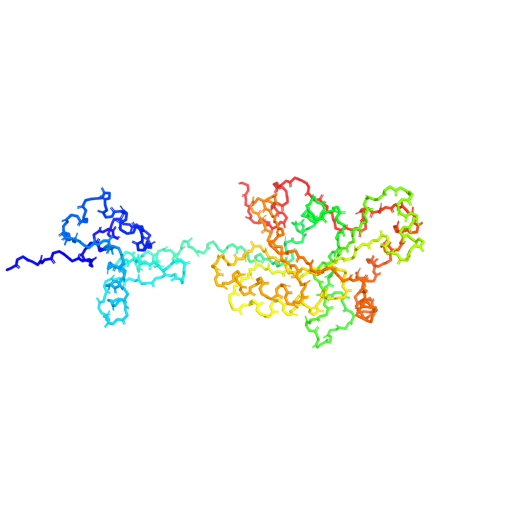 ? -8.049 -16.103 21.408 1.00 32.22 96 GLU A C 1
ATOM 733 O O . GLU A 1 96 ? -8.562 -15.106 20.900 1.00 32.22 96 GLU A O 1
ATOM 738 N N . SER A 1 97 ? -6.752 -16.156 21.708 1.00 35.69 97 SER A N 1
ATOM 739 C CA . SER A 1 97 ? -5.791 -15.378 20.961 1.00 35.69 97 SER A CA 1
ATOM 740 C C . SER A 1 97 ? -6.052 -15.673 19.488 1.00 35.69 97 SER A C 1
ATOM 742 O O . SER A 1 97 ? -5.694 -16.753 19.020 1.00 35.69 97 SER A O 1
ATOM 744 N N . ILE A 1 98 ? -6.628 -14.717 18.754 1.00 40.44 98 ILE A N 1
ATOM 745 C CA . ILE A 1 98 ? -6.328 -14.602 17.328 1.00 40.44 98 ILE A CA 1
ATOM 746 C C . ILE A 1 98 ? -4.800 -14.652 17.308 1.00 40.44 98 ILE A C 1
ATOM 748 O O . ILE A 1 98 ? -4.167 -13.779 17.926 1.00 40.44 98 ILE A O 1
ATOM 752 N N . PRO A 1 99 ? -4.176 -15.707 16.768 1.00 45.88 99 PRO A N 1
ATOM 753 C CA . PRO A 1 99 ? -2.732 -15.792 16.797 1.00 45.88 99 PRO A CA 1
ATOM 754 C C . PRO A 1 99 ? -2.234 -14.530 16.126 1.00 45.88 99 PRO A C 1
ATOM 756 O O . PRO A 1 99 ? -2.803 -14.092 15.131 1.00 45.88 99 PRO A O 1
ATOM 759 N N . LYS A 1 100 ? -1.265 -13.879 16.773 1.00 64.19 100 LYS A N 1
ATOM 760 C CA . LYS A 1 100 ? -0.788 -12.538 16.431 1.00 64.19 100 LYS A CA 1
ATOM 761 C C . LYS A 1 100 ? -0.476 -12.464 14.933 1.00 64.19 100 LYS A C 1
ATOM 763 O O . LYS A 1 100 ? 0.645 -12.778 14.538 1.00 64.19 100 LYS A O 1
ATOM 768 N N . LEU A 1 101 ? -1.462 -12.050 14.136 1.00 74.81 101 LEU A N 1
ATOM 769 C CA . LEU A 1 101 ? -1.331 -11.805 12.708 1.00 74.81 101 LEU A CA 1
ATOM 770 C C . LEU A 1 101 ? -0.117 -10.900 12.539 1.00 74.81 101 LEU A C 1
ATOM 772 O O . LEU A 1 101 ? -0.085 -9.835 13.146 1.00 74.81 101 LEU A O 1
ATOM 776 N N . LYS A 1 102 ? 0.918 -11.320 11.822 1.00 87.75 102 LYS A N 1
ATOM 777 C CA . LYS A 1 102 ? 2.059 -10.439 11.554 1.00 87.75 102 LYS A CA 1
ATOM 778 C C . LYS A 1 102 ? 1.717 -9.573 10.349 1.00 87.75 102 LYS A C 1
ATOM 780 O O . LYS A 1 102 ? 0.930 -9.985 9.508 1.00 87.75 102 LYS A O 1
ATOM 785 N N . GLU A 1 103 ? 2.335 -8.402 10.227 1.00 90.31 103 GLU A N 1
ATOM 786 C CA . GLU A 1 103 ? 2.162 -7.535 9.043 1.00 90.31 103 GLU A CA 1
ATOM 787 C C . GLU A 1 103 ? 2.472 -8.307 7.758 1.00 90.31 103 GLU A C 1
ATOM 789 O O . GLU A 1 103 ? 1.709 -8.257 6.799 1.00 90.31 103 GLU A O 1
ATOM 794 N N . ARG A 1 104 ? 3.483 -9.182 7.818 1.00 91.38 104 ARG A N 1
ATOM 795 C CA . ARG A 1 104 ? 3.851 -10.088 6.728 1.00 91.38 104 ARG A CA 1
ATOM 796 C C . ARG A 1 104 ? 2.727 -10.991 6.222 1.00 91.38 104 ARG A C 1
ATOM 798 O O . ARG A 1 104 ? 2.714 -11.360 5.053 1.00 91.38 104 ARG A O 1
ATOM 805 N N . ASN A 1 105 ? 1.780 -11.356 7.080 1.00 92.56 105 ASN A N 1
ATOM 806 C CA . ASN A 1 105 ? 0.648 -12.174 6.665 1.00 92.56 105 ASN A CA 1
ATOM 807 C C . ASN A 1 105 ? -0.305 -11.432 5.715 1.00 92.56 105 ASN A C 1
ATOM 809 O O . ASN A 1 105 ? -1.064 -12.078 5.006 1.00 92.56 105 ASN A O 1
ATOM 813 N N . LEU A 1 106 ? -0.251 -10.099 5.659 1.00 95.31 106 LEU A N 1
ATOM 814 C CA . LEU A 1 106 ? -1.068 -9.291 4.753 1.00 95.31 106 LEU A CA 1
ATOM 815 C C . LEU A 1 106 ? -0.491 -9.209 3.330 1.00 95.31 106 LEU A C 1
ATOM 817 O O . LEU A 1 106 ? -1.177 -8.730 2.432 1.00 95.31 106 LEU A O 1
ATOM 821 N N . HIS A 1 107 ? 0.741 -9.673 3.096 1.00 96.44 107 HIS A N 1
ATOM 822 C CA . HIS A 1 107 ? 1.408 -9.537 1.795 1.00 96.44 107 HIS A CA 1
ATOM 823 C C . HIS A 1 107 ? 0.633 -10.213 0.650 1.00 96.44 107 HIS A C 1
ATOM 825 O O . HIS A 1 107 ? 0.422 -9.553 -0.368 1.00 96.44 107 HIS A O 1
ATOM 831 N N . PRO A 1 108 ? 0.131 -11.461 0.790 1.00 96.88 108 PRO A N 1
ATOM 832 C CA . PRO A 1 108 ? -0.671 -12.089 -0.262 1.00 96.88 108 PRO A CA 1
ATOM 833 C C . PRO A 1 108 ? -1.954 -11.310 -0.569 1.00 96.88 108 PRO A C 1
ATOM 835 O O . PRO A 1 108 ? -2.333 -11.181 -1.731 1.00 96.88 108 PRO A O 1
ATOM 838 N N . LEU A 1 109 ? -2.595 -10.747 0.462 1.00 96.75 109 LEU A N 1
ATOM 839 C CA . LEU A 1 109 ? -3.808 -9.944 0.312 1.00 96.75 109 LEU A CA 1
ATOM 840 C C . LEU A 1 109 ? -3.524 -8.630 -0.417 1.00 96.75 109 LEU A C 1
ATOM 842 O O . LEU A 1 109 ? -4.277 -8.245 -1.309 1.00 96.75 109 LEU A O 1
ATOM 846 N N . LEU A 1 110 ? -2.404 -7.972 -0.107 1.00 98.00 110 LEU A N 1
ATOM 847 C CA . LEU A 1 110 ? -1.983 -6.796 -0.859 1.00 98.00 110 LEU A CA 1
ATOM 848 C C . LEU A 1 110 ? -1.614 -7.145 -2.306 1.00 98.00 110 LEU A C 1
ATOM 850 O O . LEU A 1 110 ? -1.944 -6.374 -3.198 1.00 98.00 110 LEU A O 1
ATOM 854 N N . ALA A 1 111 ? -0.965 -8.283 -2.565 1.00 97.94 111 ALA A N 1
ATOM 855 C CA . ALA A 1 111 ? -0.644 -8.719 -3.925 1.00 97.94 111 ALA A CA 1
ATOM 856 C C . ALA A 1 111 ? -1.906 -8.989 -4.758 1.00 97.94 111 ALA A C 1
ATOM 858 O O . ALA A 1 111 ? -1.996 -8.550 -5.907 1.00 97.94 111 ALA A O 1
ATOM 859 N N . PHE A 1 112 ? -2.904 -9.642 -4.156 1.00 97.50 112 PHE A N 1
ATOM 860 C CA . PHE A 1 112 ? -4.238 -9.797 -4.729 1.00 97.50 112 PHE A CA 1
ATOM 861 C C . PHE A 1 112 ? -4.871 -8.434 -5.036 1.00 97.50 112 PHE A C 1
ATOM 863 O O . PHE A 1 112 ? -5.216 -8.154 -6.186 1.00 97.50 112 PHE A O 1
ATOM 870 N N . PHE A 1 113 ? -4.936 -7.546 -4.040 1.00 97.62 113 PHE A N 1
ATOM 871 C CA . PHE A 1 113 ? -5.529 -6.221 -4.199 1.00 97.62 113 PHE A CA 1
ATOM 872 C C . PHE A 1 113 ? -4.820 -5.388 -5.274 1.00 97.62 113 PHE A C 1
ATOM 874 O O . PHE A 1 113 ? -5.462 -4.779 -6.130 1.00 97.62 113 PHE A O 1
ATOM 881 N N . ALA A 1 114 ? -3.487 -5.393 -5.270 1.00 97.19 114 ALA A N 1
ATOM 882 C CA . ALA A 1 114 ? -2.677 -4.623 -6.199 1.00 97.19 114 ALA A CA 1
ATOM 883 C C . ALA A 1 114 ? -2.933 -5.030 -7.655 1.00 97.19 114 ALA A C 1
ATOM 885 O O . ALA A 1 114 ? -3.051 -4.177 -8.540 1.00 97.19 114 ALA A O 1
ATOM 886 N N . LYS A 1 115 ? -3.082 -6.337 -7.889 1.00 95.31 115 LYS A N 1
ATOM 887 C CA . LYS A 1 115 ? -3.361 -6.869 -9.216 1.00 95.31 115 LYS A CA 1
ATOM 888 C C . LYS A 1 115 ? -4.788 -6.581 -9.670 1.00 95.31 115 LYS A C 1
ATOM 890 O O . LYS A 1 115 ? -4.980 -6.080 -10.770 1.00 95.31 115 LYS A O 1
ATOM 895 N N . LEU A 1 116 ? -5.790 -6.905 -8.857 1.00 94.19 116 LEU A N 1
ATOM 896 C CA . LEU A 1 116 ? -7.184 -6.830 -9.301 1.00 94.19 116 LEU A CA 1
ATOM 897 C C . LEU A 1 116 ? -7.755 -5.407 -9.236 1.00 94.19 116 LEU A C 1
ATOM 899 O O . LEU A 1 116 ? -8.548 -5.030 -10.096 1.00 94.19 116 LEU A O 1
ATOM 903 N N . TYR A 1 117 ? -7.335 -4.608 -8.252 1.00 94.56 117 TYR A N 1
ATOM 904 C CA . TYR A 1 117 ? -8.000 -3.350 -7.898 1.00 94.56 117 TYR A CA 1
ATOM 905 C C . TYR A 1 117 ? -7.084 -2.122 -7.940 1.00 94.56 117 TYR A C 1
ATOM 907 O O . TYR A 1 117 ? -7.578 -1.000 -8.044 1.00 94.56 117 TYR A O 1
ATOM 915 N N . LEU A 1 118 ? -5.757 -2.298 -7.936 1.00 94.75 118 LEU A N 1
ATOM 916 C CA . LEU A 1 118 ? -4.785 -1.196 -8.035 1.00 94.75 118 LEU A CA 1
ATOM 917 C C . LEU A 1 118 ? -4.141 -1.088 -9.428 1.00 94.75 118 LEU A C 1
ATOM 919 O O . LEU A 1 118 ? -2.964 -0.753 -9.573 1.00 94.75 118 LEU A O 1
ATOM 923 N N . GLY A 1 119 ? -4.933 -1.337 -10.473 1.00 89.81 119 GLY A N 1
ATOM 924 C CA . GLY A 1 119 ? -4.535 -1.108 -11.862 1.00 89.81 119 GLY A CA 1
ATOM 925 C C . GLY A 1 119 ? -3.523 -2.116 -12.401 1.00 89.81 119 GLY A C 1
ATOM 926 O O . GLY A 1 119 ? -2.576 -1.706 -13.067 1.00 89.81 119 GLY A O 1
ATOM 927 N N . ASP A 1 120 ? -3.720 -3.406 -12.126 1.00 94.00 120 ASP A N 1
ATOM 928 C CA . ASP A 1 120 ? -2.880 -4.501 -12.627 1.00 94.00 120 ASP A CA 1
ATOM 929 C C . ASP A 1 120 ? -1.408 -4.423 -12.189 1.00 94.00 120 ASP A C 1
ATOM 931 O O . ASP A 1 120 ? -0.493 -4.803 -12.922 1.00 94.00 120 ASP A O 1
ATOM 935 N N . ALA A 1 121 ? -1.165 -3.921 -10.975 1.00 96.94 121 ALA A N 1
ATOM 936 C CA . ALA A 1 121 ? 0.182 -3.803 -10.436 1.00 96.94 121 ALA A CA 1
ATOM 937 C C . ALA A 1 121 ? 0.758 -5.178 -10.056 1.00 96.94 121 ALA A C 1
ATOM 939 O O . ALA A 1 121 ? 0.082 -6.020 -9.464 1.00 96.94 121 ALA A O 1
ATOM 940 N N . TYR A 1 122 ? 2.038 -5.377 -10.358 1.00 97.94 122 TYR A N 1
ATOM 941 C CA . TYR A 1 122 ? 2.827 -6.512 -9.890 1.00 97.94 122 TYR A CA 1
ATOM 942 C C . TYR A 1 122 ? 3.623 -6.072 -8.670 1.00 97.94 122 TYR A C 1
ATOM 944 O O . TYR A 1 122 ? 4.314 -5.056 -8.737 1.00 97.94 122 TYR A O 1
ATOM 952 N N . VAL A 1 123 ? 3.532 -6.812 -7.567 1.00 98.31 123 VAL A N 1
ATOM 953 C CA . VAL A 1 123 ? 4.230 -6.477 -6.318 1.00 98.31 123 VAL A CA 1
ATOM 954 C C . VAL A 1 123 ? 5.267 -7.526 -5.957 1.00 98.31 123 VAL A C 1
ATOM 956 O O . VAL A 1 123 ? 5.176 -8.678 -6.374 1.00 98.31 123 VAL A O 1
ATOM 959 N N . LYS A 1 124 ? 6.262 -7.115 -5.180 1.00 98.06 124 LYS A N 1
ATOM 960 C CA . LYS A 1 124 ? 7.333 -7.965 -4.678 1.00 98.06 124 LYS A CA 1
ATOM 961 C C . LYS A 1 124 ? 7.592 -7.640 -3.218 1.00 98.06 124 LYS A C 1
ATOM 963 O O . LYS A 1 124 ? 7.809 -6.476 -2.871 1.00 98.06 124 LYS A O 1
ATOM 968 N N . THR A 1 125 ? 7.584 -8.669 -2.382 1.00 97.19 125 THR A N 1
ATOM 969 C CA . THR A 1 125 ? 7.960 -8.547 -0.975 1.00 97.19 125 THR A CA 1
ATOM 970 C C . THR A 1 125 ? 9.449 -8.246 -0.841 1.00 97.19 125 THR A C 1
ATOM 972 O O . THR A 1 125 ? 10.288 -8.948 -1.409 1.00 97.19 125 THR A O 1
ATOM 975 N N . ILE A 1 126 ? 9.782 -7.227 -0.047 1.00 95.44 126 ILE A N 1
ATOM 976 C CA . ILE A 1 126 ? 11.159 -6.865 0.285 1.00 95.44 126 ILE A CA 1
ATOM 977 C C . ILE A 1 126 ? 11.453 -7.322 1.712 1.00 95.44 126 ILE A C 1
ATOM 979 O O . ILE A 1 126 ? 10.926 -6.799 2.690 1.00 95.44 126 ILE A O 1
ATOM 983 N N . TYR A 1 127 ? 12.308 -8.334 1.848 1.00 91.12 127 TYR A N 1
ATOM 984 C CA . TYR A 1 127 ? 12.638 -8.895 3.153 1.00 91.12 127 TYR A CA 1
ATOM 985 C C . TYR A 1 127 ? 13.751 -8.074 3.807 1.00 91.12 127 TYR A C 1
ATOM 987 O O . TYR A 1 127 ? 14.921 -8.188 3.426 1.00 91.12 127 TYR A O 1
ATOM 995 N N . HIS A 1 128 ? 13.405 -7.269 4.817 1.00 84.44 128 HIS A N 1
ATOM 996 C CA . HIS A 1 128 ? 14.371 -6.449 5.560 1.00 84.44 128 HIS A CA 1
ATOM 997 C C . HIS A 1 128 ? 15.522 -7.289 6.149 1.00 84.44 128 HIS A C 1
ATOM 999 O O . HIS A 1 128 ? 16.641 -6.813 6.305 1.00 84.44 128 HIS A O 1
ATOM 1005 N N . GLU A 1 129 ? 15.276 -8.565 6.470 1.00 85.50 129 GLU A N 1
ATOM 1006 C CA . GLU A 1 129 ? 16.262 -9.461 7.079 1.00 85.50 129 GLU A CA 1
ATOM 1007 C C . GLU A 1 129 ? 17.393 -9.862 6.127 1.00 85.50 129 GLU A C 1
ATOM 1009 O O . GLU A 1 129 ? 18.432 -10.335 6.587 1.00 85.50 129 GLU A O 1
ATOM 1014 N N . LYS A 1 130 ? 17.206 -9.669 4.816 1.00 84.06 130 LYS A N 1
ATOM 1015 C CA . LYS A 1 130 ? 18.235 -9.924 3.804 1.00 84.06 130 LYS A CA 1
ATOM 1016 C C . LYS A 1 130 ? 19.147 -8.721 3.561 1.00 84.06 130 LYS A C 1
ATOM 1018 O O . LYS A 1 130 ? 20.086 -8.836 2.775 1.00 84.06 130 LYS A O 1
ATOM 1023 N N . SER A 1 131 ? 18.889 -7.581 4.203 1.00 80.06 131 SER A N 1
ATOM 1024 C CA . SER A 1 131 ? 19.712 -6.386 4.039 1.00 80.06 131 SER A CA 1
ATOM 1025 C C . SER A 1 131 ? 21.126 -6.592 4.606 1.00 80.06 131 SER A C 1
ATOM 1027 O O . SER A 1 131 ? 21.311 -7.128 5.700 1.00 80.06 131 SER A O 1
ATOM 1029 N N . LEU A 1 132 ? 22.144 -6.149 3.859 1.00 69.94 132 LEU A N 1
ATOM 1030 C CA . LEU A 1 132 ? 23.565 -6.402 4.148 1.00 69.94 132 LEU A CA 1
ATOM 1031 C C . LEU A 1 132 ? 24.068 -5.709 5.423 1.00 69.94 132 LEU A C 1
ATOM 1033 O O . LEU A 1 132 ? 24.994 -6.191 6.078 1.00 69.94 132 LEU A O 1
ATOM 1037 N N . LYS A 1 133 ? 23.473 -4.570 5.790 1.00 65.50 133 LYS A N 1
ATOM 1038 C CA . LYS A 1 133 ? 23.802 -3.841 7.016 1.00 65.50 133 LYS A CA 1
ATOM 1039 C C . LYS A 1 133 ? 22.710 -4.054 8.058 1.00 65.50 133 LYS A C 1
ATOM 1041 O O . LYS A 1 133 ? 21.596 -3.579 7.890 1.00 65.50 133 LYS A O 1
ATOM 1046 N N . LYS A 1 134 ? 23.070 -4.628 9.211 1.00 56.16 134 LYS A N 1
ATOM 1047 C CA . LYS A 1 134 ? 22.256 -4.570 10.446 1.00 56.16 134 LYS A CA 1
ATOM 1048 C C . LYS A 1 134 ? 22.309 -3.183 11.123 1.00 56.16 134 LYS A C 1
ATOM 1050 O O . LYS A 1 134 ? 22.204 -3.089 12.343 1.00 56.16 134 LYS A O 1
ATOM 1055 N N . SER A 1 135 ? 22.603 -2.110 10.383 1.00 46.56 135 SER A N 1
ATOM 1056 C CA . SER A 1 135 ? 22.963 -0.816 10.972 1.00 46.56 135 SER A CA 1
ATOM 1057 C C . SER A 1 135 ? 21.750 0.091 11.173 1.00 46.56 135 SER A C 1
ATOM 1059 O O . SER A 1 135 ? 21.186 0.547 10.186 1.00 46.56 135 SER A O 1
ATOM 1061 N N . PHE A 1 136 ? 21.446 0.395 12.440 1.00 44.59 136 PHE A N 1
ATOM 1062 C CA . PHE A 1 136 ? 20.941 1.662 13.016 1.00 44.59 136 PHE A CA 1
ATOM 1063 C C . PHE A 1 136 ? 19.754 2.431 12.401 1.00 44.59 136 PHE A C 1
ATOM 1065 O O . PHE A 1 136 ? 19.323 3.405 13.008 1.00 44.59 136 PHE A O 1
ATOM 1072 N N . ASN A 1 137 ? 19.203 2.036 11.261 1.00 49.84 137 ASN A N 1
ATOM 1073 C CA . ASN A 1 137 ? 18.125 2.748 10.586 1.00 49.84 137 ASN A CA 1
ATOM 1074 C C . ASN A 1 137 ? 16.949 1.794 10.398 1.00 49.84 137 ASN A C 1
ATOM 1076 O O . ASN A 1 137 ? 16.851 1.089 9.398 1.00 49.84 137 ASN A O 1
ATOM 1080 N N . GLU A 1 138 ? 16.054 1.789 11.382 1.00 54.16 138 GLU A N 1
ATOM 1081 C CA . GLU A 1 138 ? 14.813 1.007 11.375 1.00 54.16 138 GLU A CA 1
ATOM 1082 C C . GLU A 1 138 ? 13.842 1.434 10.251 1.00 54.16 138 GLU A C 1
ATOM 1084 O O . GLU A 1 138 ? 12.870 0.735 9.991 1.00 54.16 138 GLU A O 1
ATOM 1089 N N . TRP A 1 139 ? 14.101 2.548 9.549 1.00 63.97 139 TRP A N 1
ATOM 1090 C CA . TRP A 1 139 ? 13.222 3.136 8.522 1.00 63.97 139 TRP A CA 1
ATOM 1091 C C . TRP A 1 139 ? 13.888 3.217 7.141 1.00 63.97 139 TRP A C 1
ATOM 1093 O O . TRP A 1 139 ? 14.048 4.305 6.582 1.00 63.97 139 TRP A O 1
ATOM 1103 N N . LEU A 1 140 ? 14.356 2.086 6.609 1.00 65.62 140 LEU A N 1
ATOM 1104 C CA . LEU A 1 140 ? 14.990 2.055 5.283 1.00 65.62 140 LEU A CA 1
ATOM 1105 C C . LEU A 1 140 ? 14.322 1.146 4.263 1.00 65.62 140 LEU A C 1
ATOM 1107 O O . LEU A 1 140 ? 14.753 1.140 3.112 1.00 65.62 140 LEU A O 1
ATOM 1111 N N . HIS A 1 141 ? 13.311 0.368 4.639 1.00 77.06 141 HIS A N 1
ATOM 1112 C CA . HIS A 1 141 ? 12.790 -0.666 3.756 1.00 77.06 141 HIS A CA 1
ATOM 1113 C C . HIS A 1 141 ? 11.268 -0.606 3.710 1.00 77.06 141 HIS A C 1
ATOM 1115 O O . HIS A 1 141 ? 10.648 -0.756 4.760 1.00 77.06 141 HIS A O 1
ATOM 1121 N N . PRO A 1 142 ? 10.663 -0.403 2.528 1.00 91.88 142 PRO A N 1
ATOM 1122 C CA . PRO A 1 142 ? 9.249 -0.700 2.367 1.00 91.88 142 PRO A CA 1
ATOM 1123 C C . PRO A 1 142 ? 9.024 -2.208 2.500 1.00 91.88 142 PRO A C 1
ATOM 1125 O O . PRO A 1 142 ? 9.909 -3.001 2.175 1.00 91.88 142 PRO A O 1
ATOM 1128 N N . ASP A 1 143 ? 7.832 -2.606 2.929 1.00 95.19 143 ASP A N 1
ATOM 1129 C CA . ASP A 1 143 ? 7.470 -4.020 3.067 1.00 95.19 143 ASP A CA 1
ATOM 1130 C C . ASP A 1 143 ? 7.255 -4.682 1.700 1.00 95.19 143 ASP A C 1
ATOM 1132 O O . ASP A 1 143 ? 7.679 -5.818 1.457 1.00 95.19 143 ASP A O 1
ATOM 1136 N N . LEU A 1 144 ? 6.599 -3.957 0.787 1.00 97.75 144 LEU A N 1
ATOM 1137 C CA . LEU A 1 144 ? 6.444 -4.347 -0.609 1.00 97.75 144 LEU A CA 1
ATOM 1138 C C . LEU A 1 144 ? 6.728 -3.172 -1.536 1.00 97.75 144 LEU A C 1
ATOM 1140 O O . LEU A 1 144 ? 6.450 -2.010 -1.237 1.00 97.75 144 LEU A O 1
ATOM 1144 N N . VAL A 1 145 ? 7.207 -3.511 -2.724 1.00 98.38 145 VAL A N 1
ATOM 1145 C CA . VAL A 1 145 ? 7.339 -2.589 -3.853 1.00 98.38 145 VAL A CA 1
ATOM 1146 C C . VAL A 1 145 ? 6.554 -3.131 -5.029 1.00 98.38 145 VAL A C 1
ATOM 1148 O O . VAL A 1 145 ? 6.315 -4.333 -5.115 1.00 98.38 145 VAL A O 1
ATOM 1151 N N . GLY A 1 146 ? 6.127 -2.261 -5.935 1.00 98.19 146 GLY A N 1
ATOM 1152 C CA . GLY A 1 146 ? 5.351 -2.678 -7.090 1.00 98.19 146 GLY A CA 1
ATOM 1153 C C . GLY A 1 146 ? 5.669 -1.907 -8.352 1.00 98.19 146 GLY A C 1
ATOM 1154 O O . GLY A 1 146 ? 6.218 -0.806 -8.317 1.00 98.19 146 GLY A O 1
ATOM 1155 N N . VAL A 1 147 ? 5.301 -2.499 -9.481 1.00 98.19 147 VAL A N 1
ATOM 1156 C CA . VAL A 1 147 ? 5.354 -1.879 -10.798 1.00 98.19 147 VAL A CA 1
ATOM 1157 C C . VAL A 1 147 ? 4.003 -2.027 -11.484 1.00 98.19 147 VAL A C 1
ATOM 1159 O O . VAL A 1 147 ? 3.372 -3.082 -11.453 1.00 98.19 147 VAL A O 1
ATOM 1162 N N . ARG A 1 148 ? 3.561 -0.952 -12.126 1.00 95.31 148 ARG A N 1
ATOM 1163 C CA . ARG A 1 148 ? 2.401 -0.935 -13.009 1.00 95.31 148 ARG A CA 1
ATOM 1164 C C . ARG A 1 148 ? 2.837 -0.468 -14.383 1.00 95.31 148 ARG A C 1
ATOM 1166 O O . ARG A 1 148 ? 3.499 0.562 -14.504 1.00 95.31 148 ARG A O 1
ATOM 1173 N N . PHE A 1 149 ? 2.406 -1.183 -15.410 1.00 91.25 149 PHE A N 1
ATOM 1174 C CA . PHE A 1 149 ? 2.610 -0.798 -16.800 1.00 91.25 149 PHE A CA 1
ATOM 1175 C C . PHE A 1 149 ? 1.285 -0.258 -17.337 1.00 91.25 149 PHE A C 1
ATOM 1177 O O . PHE A 1 149 ? 0.338 -1.032 -17.455 1.00 91.25 149 PHE A O 1
ATOM 1184 N N . PRO A 1 150 ? 1.171 1.051 -17.627 1.00 86.12 150 PRO A N 1
ATOM 1185 C CA . PRO A 1 150 ? -0.048 1.605 -18.197 1.00 86.12 150 PRO A CA 1
ATOM 1186 C C . PRO A 1 150 ? -0.469 0.846 -19.459 1.00 86.12 150 PRO A C 1
ATOM 1188 O O . PRO A 1 150 ? 0.354 0.607 -20.355 1.00 86.12 150 PRO A O 1
ATOM 1191 N N . ASP A 1 151 ? -1.749 0.483 -19.530 1.00 83.88 151 ASP A N 1
ATOM 1192 C CA . ASP A 1 151 ? -2.342 -0.115 -20.722 1.00 83.88 151 ASP A CA 1
ATOM 1193 C C . ASP A 1 151 ? -2.626 0.984 -21.751 1.00 83.88 151 ASP A C 1
ATOM 1195 O O . ASP A 1 151 ? -3.695 1.590 -21.807 1.00 83.88 151 ASP A O 1
ATOM 1199 N N . LEU A 1 152 ? -1.578 1.337 -22.493 1.00 83.50 152 LEU A N 1
ATOM 1200 C CA . LEU A 1 152 ? -1.623 2.311 -23.572 1.00 83.50 152 LEU A CA 1
ATOM 1201 C C . LEU A 1 152 ? -1.560 1.596 -24.916 1.00 83.50 152 LEU A C 1
ATOM 1203 O O . LEU A 1 152 ? -0.714 0.713 -25.113 1.00 83.50 152 LEU A O 1
ATOM 1207 N N . HIS A 1 153 ? -2.378 2.081 -25.856 1.00 87.38 153 HIS A N 1
ATOM 1208 C CA . HIS A 1 153 ? -2.254 1.774 -27.279 1.00 87.38 153 HIS A CA 1
ATOM 1209 C C . HIS A 1 153 ? -0.813 2.006 -27.758 1.00 87.38 153 HIS A C 1
ATOM 1211 O O . HIS A 1 153 ? -0.126 2.906 -27.265 1.00 87.38 153 HIS A O 1
ATOM 1217 N N . VAL A 1 154 ? -0.358 1.219 -28.737 1.00 84.88 154 VAL A N 1
ATOM 1218 C CA . VAL A 1 154 ? 1.039 1.229 -29.205 1.00 84.88 154 VAL A CA 1
ATOM 1219 C C . VAL A 1 154 ? 1.517 2.628 -29.616 1.00 84.88 154 VAL A C 1
ATOM 1221 O O . VAL A 1 154 ? 2.593 3.050 -29.194 1.00 84.88 154 VAL A O 1
ATOM 1224 N N . ASP A 1 155 ? 0.682 3.390 -30.326 1.00 89.81 155 ASP A N 1
ATOM 1225 C CA . ASP A 1 155 ? 1.022 4.750 -30.768 1.00 89.81 155 ASP A CA 1
ATOM 1226 C C . ASP A 1 155 ? 1.096 5.745 -29.604 1.00 89.81 155 ASP A C 1
ATOM 1228 O O . ASP A 1 155 ? 2.014 6.561 -29.537 1.00 89.81 155 ASP A O 1
ATOM 1232 N N . ALA A 1 156 ? 0.175 5.646 -28.639 1.00 89.31 156 ALA A N 1
ATOM 1233 C CA . ALA A 1 156 ? 0.179 6.495 -27.448 1.00 89.31 156 ALA A CA 1
ATOM 1234 C C . ALA A 1 156 ? 1.410 6.218 -26.575 1.00 89.31 156 ALA A C 1
ATOM 1236 O O . ALA A 1 156 ? 2.042 7.146 -26.075 1.00 89.31 156 ALA A O 1
ATOM 1237 N N . ARG A 1 157 ? 1.794 4.942 -26.442 1.00 86.25 157 ARG A N 1
ATOM 1238 C CA . ARG A 1 157 ? 3.015 4.529 -25.743 1.00 86.25 157 ARG A CA 1
ATOM 1239 C C . ARG A 1 157 ? 4.267 5.058 -26.441 1.00 86.25 157 ARG A C 1
ATOM 1241 O O . ARG A 1 157 ? 5.175 5.533 -25.766 1.00 86.25 157 ARG A O 1
ATOM 1248 N N . SER A 1 158 ? 4.305 5.000 -27.774 1.00 85.69 158 SER A N 1
ATOM 1249 C CA . SER A 1 158 ? 5.413 5.549 -28.559 1.00 85.69 158 SER A CA 1
ATOM 1250 C C . SER A 1 158 ? 5.535 7.060 -28.370 1.00 85.69 158 SER A C 1
ATOM 1252 O O . SER A 1 158 ? 6.630 7.552 -28.114 1.00 85.69 158 SER A O 1
ATOM 1254 N N . LEU A 1 159 ? 4.418 7.793 -28.435 1.00 91.12 159 LEU A N 1
ATOM 1255 C CA . LEU A 1 159 ? 4.403 9.240 -28.224 1.00 91.12 159 LEU A CA 1
ATOM 1256 C C . LEU A 1 159 ? 4.833 9.615 -26.801 1.00 91.12 159 LEU A C 1
ATOM 1258 O O . LEU A 1 159 ? 5.643 10.522 -26.634 1.00 91.12 159 LEU A O 1
ATOM 1262 N N . ALA A 1 160 ? 4.335 8.901 -25.787 1.00 88.31 160 ALA A N 1
ATOM 1263 C CA . ALA A 1 160 ? 4.729 9.101 -24.394 1.00 88.31 160 ALA A CA 1
ATOM 1264 C C . ALA A 1 160 ? 6.243 8.902 -24.206 1.00 88.31 160 ALA A C 1
ATOM 1266 O O . ALA A 1 160 ? 6.905 9.745 -23.605 1.00 88.31 160 ALA A O 1
ATOM 1267 N N . ALA A 1 161 ? 6.809 7.848 -24.803 1.00 85.62 161 ALA A N 1
ATOM 1268 C CA . ALA A 1 161 ? 8.248 7.608 -24.777 1.00 85.62 161 ALA A CA 1
ATOM 1269 C C . ALA A 1 161 ? 9.037 8.733 -25.473 1.00 85.62 161 ALA A C 1
ATOM 1271 O O . ALA A 1 161 ? 10.042 9.194 -24.938 1.00 85.62 161 ALA A O 1
AT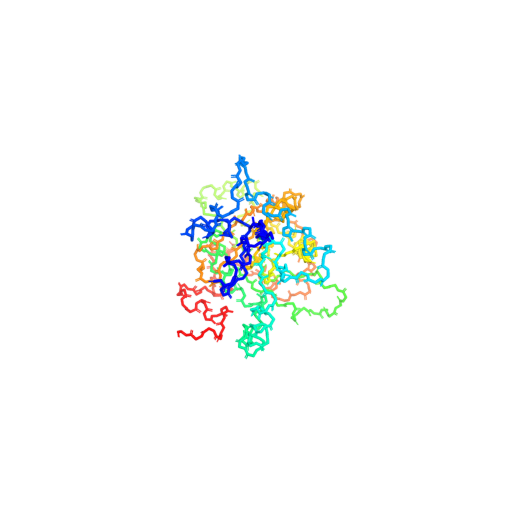OM 1272 N N . THR A 1 162 ? 8.571 9.228 -26.628 1.00 90.62 162 THR A N 1
ATOM 1273 C CA . THR A 1 162 ? 9.176 10.393 -27.304 1.00 90.62 162 THR A CA 1
ATOM 1274 C C . THR A 1 162 ? 9.081 11.668 -26.460 1.00 90.62 162 THR A C 1
ATOM 1276 O O . THR A 1 162 ? 9.997 12.485 -26.488 1.00 90.62 162 THR A O 1
ATOM 1279 N N . ALA A 1 163 ? 8.010 11.827 -25.681 1.00 90.44 163 ALA A N 1
ATOM 1280 C CA . ALA A 1 163 ? 7.820 12.941 -24.754 1.00 90.44 163 ALA A CA 1
ATOM 1281 C C . ALA A 1 163 ? 8.631 12.809 -23.447 1.00 90.44 163 ALA A C 1
ATOM 1283 O O . ALA A 1 163 ? 8.605 13.722 -22.625 1.00 90.44 163 ALA A O 1
ATOM 1284 N N . GLY A 1 164 ? 9.359 11.703 -23.252 1.00 86.25 164 GLY A N 1
ATOM 1285 C CA . GLY A 1 164 ? 10.167 11.458 -22.056 1.00 86.25 164 GLY A CA 1
ATOM 1286 C C . GLY A 1 164 ? 9.378 10.951 -20.846 1.00 86.25 164 GLY A C 1
ATOM 1287 O O . GLY A 1 164 ? 9.902 10.959 -19.734 1.00 86.25 164 GLY A O 1
ATOM 1288 N N . GLU A 1 165 ? 8.136 10.502 -21.036 1.00 87.56 165 GLU A N 1
ATOM 1289 C CA . GLU A 1 165 ? 7.345 9.874 -19.976 1.00 87.56 165 GLU A CA 1
ATOM 1290 C C . GLU A 1 165 ? 7.829 8.442 -19.715 1.00 87.56 165 GLU A C 1
ATOM 1292 O O . GLU A 1 165 ? 8.107 7.670 -20.640 1.00 87.56 165 GLU A O 1
ATOM 1297 N N . LEU A 1 166 ? 7.894 8.057 -18.438 1.00 89.00 166 LEU A N 1
ATOM 1298 C CA . LEU A 1 166 ? 8.267 6.697 -18.061 1.00 89.00 166 LEU A CA 1
ATOM 1299 C C . LEU A 1 166 ? 7.133 5.719 -18.424 1.00 89.00 166 LEU A C 1
ATOM 1301 O O . LEU A 1 166 ? 5.985 5.936 -18.027 1.00 89.00 166 LEU A O 1
ATOM 1305 N N . PRO A 1 167 ? 7.423 4.596 -19.111 1.00 89.25 167 PRO A N 1
ATOM 1306 C CA . PRO A 1 167 ? 6.410 3.627 -19.542 1.00 89.25 167 PRO A CA 1
ATOM 1307 C C . PRO A 1 167 ? 5.910 2.720 -18.402 1.00 89.25 167 PRO A C 1
ATOM 1309 O O . PRO A 1 167 ? 5.277 1.693 -18.654 1.00 89.25 167 PRO A O 1
ATOM 1312 N N . PHE A 1 168 ? 6.211 3.075 -17.153 1.00 93.00 168 PHE A N 1
ATOM 1313 C CA . PHE A 1 168 ? 5.852 2.348 -15.945 1.00 93.00 168 PHE A CA 1
ATOM 1314 C C . PHE A 1 168 ? 5.624 3.320 -14.785 1.00 93.00 168 PHE A C 1
ATOM 1316 O O . PHE A 1 168 ? 6.084 4.461 -14.796 1.00 93.00 168 PHE A O 1
ATOM 1323 N N . LYS A 1 169 ? 4.939 2.841 -13.749 1.00 95.88 169 LYS A N 1
ATOM 1324 C CA . LYS A 1 169 ? 4.804 3.508 -12.454 1.00 95.88 169 LYS A CA 1
ATOM 1325 C C . LYS A 1 169 ? 5.292 2.560 -11.369 1.00 95.88 169 LYS A C 1
ATOM 1327 O O . LYS A 1 169 ? 4.944 1.386 -11.373 1.00 95.88 169 LYS A O 1
ATOM 1332 N N . LEU A 1 170 ? 6.098 3.085 -10.456 1.00 98.00 170 LEU A N 1
ATOM 1333 C CA . LEU A 1 170 ? 6.604 2.370 -9.285 1.00 98.00 170 LEU A CA 1
ATOM 1334 C C . LEU A 1 170 ? 5.745 2.715 -8.082 1.00 98.00 170 LEU A C 1
ATOM 1336 O O . LEU A 1 170 ? 5.429 3.887 -7.863 1.00 98.00 170 LEU A O 1
ATOM 1340 N N . LEU A 1 171 ? 5.411 1.693 -7.311 1.00 98.44 171 LEU A N 1
ATOM 1341 C CA . LEU A 1 171 ? 4.630 1.789 -6.094 1.00 98.44 171 LEU A CA 1
ATOM 1342 C C . LEU A 1 171 ? 5.465 1.281 -4.919 1.00 98.44 171 LEU A C 1
ATOM 1344 O O . LEU A 1 171 ? 6.329 0.420 -5.088 1.00 98.44 171 LEU A O 1
ATOM 1348 N N . SER A 1 172 ? 5.197 1.809 -3.735 1.00 98.38 172 SER A N 1
ATOM 1349 C CA . SER A 1 172 ? 5.845 1.390 -2.496 1.00 98.38 172 SER A CA 1
ATOM 1350 C C . SER A 1 172 ? 4.818 1.344 -1.374 1.00 98.38 172 SER A C 1
ATOM 1352 O O . SER A 1 172 ? 3.950 2.218 -1.294 1.00 98.38 172 SER A O 1
ATOM 1354 N N . PHE A 1 173 ? 4.895 0.314 -0.537 1.00 98.50 173 PHE A N 1
ATOM 1355 C CA . PHE A 1 173 ? 3.881 0.002 0.462 1.00 98.50 173 PHE A CA 1
ATOM 1356 C C . PHE A 1 173 ? 4.519 -0.241 1.828 1.00 98.50 173 PHE A C 1
ATOM 1358 O O . PHE A 1 173 ? 5.466 -1.015 1.955 1.00 98.50 173 PHE A O 1
ATOM 1365 N N . GLU A 1 174 ? 3.943 0.394 2.842 1.00 97.81 174 GLU A N 1
ATOM 1366 C CA . GLU A 1 174 ? 4.228 0.174 4.259 1.00 97.81 174 GLU A CA 1
ATOM 1367 C C . GLU A 1 174 ? 2.975 -0.423 4.906 1.00 97.81 174 GLU A C 1
ATOM 1369 O O . GLU A 1 174 ? 1.901 0.184 4.844 1.00 97.81 174 GLU A O 1
ATOM 1374 N N . LEU A 1 175 ? 3.080 -1.611 5.495 1.00 96.88 175 LEU A N 1
ATOM 1375 C CA . LEU A 1 175 ? 1.943 -2.373 5.993 1.00 96.88 175 LEU A CA 1
ATOM 1376 C C . LEU A 1 175 ? 1.875 -2.283 7.506 1.00 96.88 175 LEU A C 1
ATOM 1378 O O . LEU A 1 175 ? 2.857 -2.486 8.209 1.00 96.88 175 LEU A O 1
ATOM 1382 N N . LYS A 1 176 ? 0.669 -2.059 8.021 1.00 96.00 176 LYS A N 1
ATOM 1383 C CA . LYS A 1 176 ? 0.361 -2.130 9.445 1.00 96.00 176 LYS A CA 1
ATOM 1384 C C . LYS A 1 176 ? -0.804 -3.064 9.685 1.00 96.00 176 LYS A C 1
ATOM 1386 O O . LYS A 1 176 ? -1.750 -3.150 8.910 1.00 96.00 176 LYS A O 1
ATOM 1391 N N . ARG A 1 177 ? -0.796 -3.745 10.825 1.00 93.12 177 ARG A N 1
ATOM 1392 C CA . ARG A 1 177 ? -1.961 -4.554 11.228 1.00 93.12 177 ARG A CA 1
ATOM 1393 C C . ARG A 1 177 ? -3.176 -3.683 11.504 1.00 93.12 177 ARG A C 1
ATOM 1395 O O . ARG A 1 177 ? -4.291 -4.018 11.127 1.00 93.12 177 ARG A O 1
ATOM 1402 N N . SER A 1 178 ? -2.943 -2.586 12.214 1.00 93.12 178 SER A N 1
ATOM 1403 C CA . SER A 1 178 ? -3.993 -1.685 12.657 1.00 93.12 178 SER A CA 1
ATOM 1404 C C . SER A 1 178 ? -3.492 -0.254 12.739 1.00 93.12 178 SER A C 1
ATOM 1406 O O . SER A 1 178 ? -2.355 -0.043 13.160 1.00 93.12 178 SER A O 1
ATOM 1408 N N . LEU A 1 179 ? -4.353 0.716 12.453 1.00 93.25 179 LEU A N 1
ATOM 1409 C CA . LEU A 1 179 ? -4.092 2.141 12.610 1.00 93.25 179 LEU A CA 1
ATOM 1410 C C . LEU A 1 179 ? -5.081 2.751 13.602 1.00 93.25 179 LEU A C 1
ATOM 1412 O O . LEU A 1 179 ? -6.297 2.661 13.438 1.00 93.25 179 LEU A O 1
ATOM 1416 N N . ASN A 1 180 ? -4.549 3.385 14.641 1.00 92.25 180 ASN A N 1
ATOM 1417 C CA . ASN A 1 180 ? -5.312 4.104 15.653 1.00 92.25 180 ASN A CA 1
ATOM 1418 C C . ASN A 1 180 ? -4.474 5.276 16.208 1.00 92.25 180 ASN A C 1
ATOM 1420 O O . ASN A 1 180 ? -3.342 5.502 15.785 1.00 92.25 180 ASN A O 1
ATOM 1424 N N . PHE A 1 181 ? -5.023 6.074 17.129 1.00 90.00 181 PHE A N 1
ATOM 1425 C CA . PHE A 1 181 ? -4.335 7.280 17.611 1.00 90.00 181 PHE A CA 1
ATOM 1426 C C . PHE A 1 181 ? -2.964 7.017 18.253 1.00 90.00 181 PHE A C 1
ATOM 1428 O O . PHE A 1 181 ? -2.128 7.918 18.227 1.00 90.00 181 PHE A O 1
ATOM 1435 N N . SER A 1 182 ? -2.710 5.822 18.800 1.00 91.56 182 SER A N 1
ATOM 1436 C CA . SER A 1 182 ? -1.428 5.518 19.445 1.00 91.56 182 SER A CA 1
ATOM 1437 C C . SER A 1 182 ? -0.282 5.345 18.452 1.00 91.56 182 SER A C 1
ATOM 1439 O O . SER A 1 182 ? 0.856 5.625 18.810 1.00 91.56 182 SER A O 1
ATOM 1441 N N . ASN A 1 183 ? -0.568 4.925 17.215 1.00 91.44 183 ASN A N 1
ATOM 1442 C CA . ASN A 1 183 ? 0.457 4.580 16.227 1.00 91.44 183 ASN A CA 1
ATOM 1443 C C . ASN A 1 183 ? 0.347 5.345 14.901 1.00 91.44 183 ASN A C 1
ATOM 1445 O O . ASN A 1 183 ? 1.197 5.160 14.032 1.00 91.44 183 ASN A O 1
ATOM 1449 N N . LEU A 1 184 ? -0.663 6.208 14.734 1.00 95.12 184 LEU A N 1
ATOM 1450 C CA . LEU A 1 184 ? -0.921 6.927 13.483 1.00 95.12 184 LEU A CA 1
ATOM 1451 C C . LEU A 1 184 ? 0.302 7.686 12.976 1.00 95.12 184 LEU A C 1
ATOM 1453 O O . LEU A 1 184 ? 0.715 7.487 11.841 1.00 95.12 184 LEU A O 1
ATOM 1457 N N . ARG A 1 185 ? 0.872 8.572 13.802 1.00 95.56 185 ARG A N 1
ATOM 1458 C CA . ARG A 1 185 ? 1.975 9.438 13.360 1.00 95.56 185 ARG A CA 1
ATOM 1459 C C . ARG A 1 185 ? 3.215 8.629 13.021 1.00 95.56 185 ARG A C 1
ATOM 1461 O O . ARG A 1 185 ? 3.778 8.827 11.955 1.00 95.56 185 ARG A O 1
ATOM 1468 N N . GLU A 1 186 ? 3.608 7.727 13.910 1.00 95.31 186 GLU A N 1
ATOM 1469 C CA . GLU A 1 186 ? 4.769 6.866 13.703 1.00 95.31 186 GLU A CA 1
ATOM 1470 C C . GLU A 1 186 ? 4.622 6.042 12.420 1.00 95.31 186 GLU A C 1
ATOM 1472 O O . GLU A 1 186 ? 5.460 6.148 11.529 1.00 95.31 186 GLU A O 1
ATOM 1477 N N . SER A 1 187 ? 3.511 5.316 12.272 1.00 96.56 187 SER A N 1
ATOM 1478 C CA . SER A 1 187 ? 3.252 4.484 11.090 1.00 96.56 187 SER A CA 1
ATOM 1479 C C . SER A 1 187 ? 3.211 5.307 9.805 1.00 96.56 187 SER A C 1
ATOM 1481 O O . SER A 1 187 ? 3.729 4.896 8.771 1.00 96.56 187 SER A O 1
ATOM 1483 N N . PHE A 1 188 ? 2.607 6.495 9.862 1.00 98.19 188 PHE A N 1
ATOM 1484 C CA . PHE A 1 188 ? 2.511 7.367 8.702 1.00 98.19 188 PHE A CA 1
ATOM 1485 C C . PHE A 1 188 ? 3.880 7.926 8.300 1.00 98.19 188 PHE A C 1
ATOM 1487 O O . PHE A 1 188 ? 4.206 7.939 7.117 1.00 98.19 188 PHE A O 1
ATOM 1494 N N . PHE A 1 189 ? 4.709 8.355 9.254 1.00 96.69 189 PHE A N 1
ATOM 1495 C CA . PHE A 1 189 ? 6.049 8.856 8.942 1.00 96.69 189 PHE A CA 1
ATOM 1496 C C . PHE A 1 189 ? 7.024 7.749 8.529 1.00 96.69 189 PHE A C 1
ATOM 1498 O O . PHE A 1 189 ? 7.895 8.015 7.703 1.00 96.69 189 PHE A O 1
ATOM 1505 N N . GLN A 1 190 ? 6.829 6.512 8.995 1.00 95.25 190 GLN A N 1
ATOM 1506 C CA . GLN A 1 190 ? 7.500 5.339 8.425 1.00 95.25 190 GLN A CA 1
ATOM 1507 C C . GLN A 1 190 ? 7.143 5.181 6.943 1.00 95.25 190 GLN A C 1
ATOM 1509 O O . GLN A 1 190 ? 8.041 5.134 6.107 1.00 95.25 190 GLN A O 1
ATOM 1514 N N . ALA A 1 191 ? 5.854 5.241 6.587 1.00 97.19 191 ALA A N 1
ATOM 1515 C CA . ALA A 1 191 ? 5.429 5.188 5.188 1.00 97.19 191 ALA A CA 1
ATOM 1516 C C . ALA A 1 191 ? 6.008 6.345 4.352 1.00 97.19 191 ALA A C 1
ATOM 1518 O O . ALA A 1 191 ? 6.463 6.129 3.230 1.00 97.19 191 ALA A O 1
ATOM 1519 N N . VAL A 1 192 ? 6.055 7.566 4.899 1.00 96.44 192 VAL A N 1
ATOM 1520 C CA . VAL A 1 192 ? 6.706 8.710 4.237 1.00 96.44 192 VAL A CA 1
ATOM 1521 C C . VAL A 1 192 ? 8.186 8.418 3.983 1.00 96.44 192 VAL A C 1
ATOM 1523 O O . VAL A 1 192 ? 8.634 8.579 2.849 1.00 96.44 192 VAL A O 1
ATOM 1526 N N . SER A 1 193 ? 8.926 7.970 4.998 1.00 94.44 193 SER A N 1
ATOM 1527 C CA . SER A 1 193 ? 10.359 7.665 4.891 1.00 94.44 193 SER A CA 1
ATOM 1528 C C . SER A 1 193 ? 10.628 6.553 3.874 1.00 94.44 193 SER A C 1
ATOM 1530 O O . SER A 1 193 ? 11.475 6.700 2.996 1.00 94.44 193 SER A O 1
ATOM 1532 N N . ASN A 1 194 ? 9.862 5.463 3.944 1.00 94.94 194 ASN A N 1
ATOM 1533 C CA . ASN A 1 194 ? 10.127 4.239 3.191 1.00 94.94 194 ASN A CA 1
ATOM 1534 C C . ASN A 1 194 ? 9.566 4.260 1.763 1.00 94.94 194 ASN A C 1
ATOM 1536 O O . ASN A 1 194 ? 10.003 3.466 0.934 1.00 94.94 194 ASN A O 1
ATOM 1540 N N . SER A 1 195 ? 8.605 5.143 1.458 1.00 96.56 195 SER A N 1
ATOM 1541 C CA . SER A 1 195 ? 7.852 5.095 0.193 1.00 96.56 195 SER A CA 1
ATOM 1542 C C . SER A 1 195 ? 7.848 6.386 -0.629 1.00 96.56 195 SER A C 1
ATOM 1544 O O . SER A 1 195 ? 7.334 6.380 -1.748 1.00 96.56 195 SER A O 1
ATOM 1546 N N . SER A 1 196 ? 8.431 7.490 -0.143 1.00 95.81 196 SER A N 1
ATOM 1547 C CA . SER A 1 196 ? 8.446 8.761 -0.897 1.00 95.81 196 SER A CA 1
ATOM 1548 C C . SER A 1 196 ? 9.338 8.754 -2.143 1.00 95.81 196 SER A C 1
ATOM 1550 O O . SER A 1 196 ? 9.242 9.679 -2.946 1.00 95.81 196 SER A O 1
ATOM 1552 N N . TRP A 1 197 ? 10.178 7.732 -2.325 1.00 95.94 197 TRP A N 1
ATOM 1553 C CA . TRP A 1 197 ? 11.032 7.584 -3.506 1.00 95.94 197 TRP A CA 1
ATOM 1554 C C . TRP A 1 197 ? 10.264 7.153 -4.766 1.00 95.94 197 TRP A C 1
ATOM 1556 O O . TRP A 1 197 ? 10.740 7.382 -5.878 1.00 95.94 197 TRP A O 1
ATOM 1566 N N . ALA A 1 198 ? 9.099 6.516 -4.598 1.00 97.25 198 ALA A N 1
ATOM 1567 C CA . ALA A 1 198 ? 8.303 5.929 -5.672 1.00 97.25 198 ALA A CA 1
ATOM 1568 C C . ALA A 1 198 ? 7.330 6.943 -6.300 1.00 97.25 198 ALA A C 1
ATOM 1570 O O . ALA A 1 198 ? 7.074 8.015 -5.750 1.00 97.25 198 ALA A O 1
ATOM 1571 N N . HIS A 1 199 ? 6.714 6.581 -7.433 1.00 97.81 199 HIS A N 1
ATOM 1572 C CA . HIS A 1 199 ? 5.665 7.415 -8.032 1.00 97.81 199 HIS A CA 1
ATOM 1573 C C . HIS A 1 199 ? 4.460 7.525 -7.094 1.00 97.81 199 HIS A C 1
ATOM 1575 O O . HIS A 1 199 ? 3.867 8.595 -6.980 1.00 97.81 199 HIS A O 1
ATOM 1581 N N . GLN A 1 200 ? 4.109 6.429 -6.415 1.00 98.25 200 GLN A N 1
ATOM 1582 C CA . GLN A 1 200 ? 3.011 6.372 -5.453 1.00 98.25 200 GLN A CA 1
ATOM 1583 C C . GLN A 1 200 ? 3.441 5.583 -4.212 1.00 98.25 200 GLN A C 1
ATOM 1585 O O . GLN A 1 200 ? 3.847 4.427 -4.311 1.00 98.25 200 GLN A O 1
ATOM 1590 N N . GLY A 1 201 ? 3.346 6.211 -3.042 1.00 98.31 201 GLY A N 1
ATOM 1591 C CA . GLY A 1 201 ? 3.592 5.569 -1.752 1.00 98.31 201 GLY A CA 1
ATOM 1592 C C . GLY A 1 201 ? 2.286 5.355 -0.997 1.00 98.31 201 GLY A C 1
ATOM 1593 O O . GLY A 1 201 ? 1.426 6.239 -1.015 1.00 98.31 201 GLY A O 1
ATOM 1594 N N . TYR A 1 202 ? 2.143 4.216 -0.323 1.00 98.75 202 TYR A N 1
ATOM 1595 C CA . TYR A 1 202 ? 0.932 3.855 0.410 1.00 98.75 202 TYR A CA 1
ATOM 1596 C C . TYR A 1 202 ? 1.239 3.385 1.829 1.00 98.75 202 TYR A C 1
ATOM 1598 O O . TYR A 1 202 ? 2.123 2.560 2.047 1.00 98.75 202 TYR A O 1
ATOM 1606 N N . LEU A 1 203 ? 0.437 3.866 2.777 1.00 98.69 203 LEU A N 1
ATOM 1607 C CA . LEU A 1 203 ? 0.246 3.231 4.072 1.00 98.69 203 LEU A CA 1
ATOM 1608 C C . LEU A 1 203 ? -0.945 2.275 3.956 1.00 98.69 203 LEU A C 1
ATOM 1610 O O . LEU A 1 203 ? -2.051 2.683 3.600 1.00 98.69 203 LEU A O 1
ATOM 1614 N N . VAL A 1 204 ? -0.725 1.004 4.247 1.00 98.62 204 VAL A N 1
ATOM 1615 C CA . VAL A 1 204 ? -1.713 -0.060 4.082 1.00 98.62 204 VAL A CA 1
ATOM 1616 C C . VAL A 1 204 ? -2.048 -0.628 5.450 1.00 98.62 204 VAL A C 1
ATOM 1618 O O . VAL A 1 204 ? -1.141 -0.905 6.233 1.00 98.62 204 VAL A O 1
ATOM 1621 N N . ALA A 1 205 ? -3.326 -0.827 5.764 1.00 97.44 205 ALA A N 1
ATOM 1622 C CA . ALA A 1 205 ? -3.695 -1.479 7.013 1.00 97.44 205 ALA A CA 1
ATOM 1623 C C . ALA A 1 205 ? -4.947 -2.341 6.917 1.00 97.44 205 ALA A C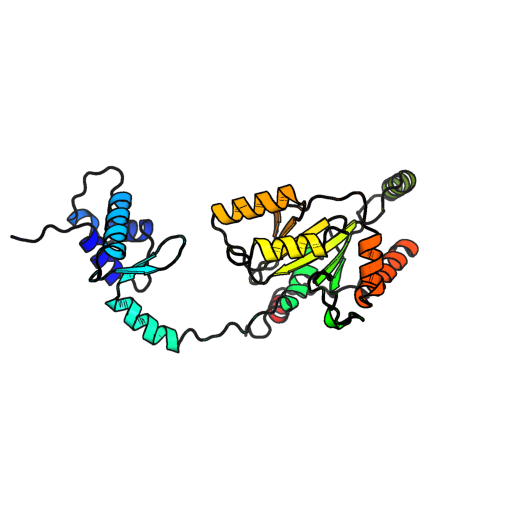 1
ATOM 1625 O O . ALA A 1 205 ? -5.864 -2.028 6.166 1.00 97.44 205 ALA A O 1
ATOM 1626 N N . ALA A 1 206 ? -4.984 -3.408 7.718 1.00 92.50 206 ALA A N 1
ATOM 1627 C CA . ALA A 1 206 ? -6.137 -4.305 7.782 1.00 92.50 206 ALA A CA 1
ATOM 1628 C C . ALA A 1 206 ? -7.250 -3.818 8.724 1.00 92.50 206 ALA A C 1
ATOM 1630 O O . ALA A 1 206 ? -8.406 -4.196 8.592 1.00 92.50 206 ALA A O 1
ATOM 1631 N N . ASN A 1 207 ? -6.905 -2.996 9.716 1.00 89.19 207 ASN A N 1
ATOM 1632 C CA . ASN A 1 207 ? -7.874 -2.446 10.656 1.00 89.19 207 ASN A CA 1
ATOM 1633 C C . ASN A 1 207 ? -7.612 -0.953 10.854 1.00 89.19 207 ASN A C 1
ATOM 1635 O O . ASN A 1 207 ? -6.607 -0.563 11.446 1.00 89.19 207 ASN A O 1
ATOM 1639 N N . ILE A 1 208 ? -8.501 -0.104 10.354 1.00 90.62 208 ILE A N 1
ATOM 1640 C CA . ILE A 1 208 ? -8.372 1.349 10.464 1.00 90.62 208 ILE A CA 1
ATOM 1641 C C . ILE A 1 208 ? -9.465 1.855 11.398 1.00 90.62 208 ILE A C 1
ATOM 1643 O O . ILE A 1 208 ? -10.641 1.577 11.198 1.00 90.62 208 ILE A O 1
ATOM 1647 N N . LYS A 1 209 ? -9.090 2.631 12.421 1.00 87.12 209 LYS A N 1
ATOM 1648 C CA . LYS A 1 209 ? -10.066 3.245 13.326 1.00 87.12 209 LYS A CA 1
ATOM 1649 C C . LYS A 1 209 ? -11.036 4.149 12.550 1.00 87.12 209 LYS A C 1
ATOM 1651 O O . LYS A 1 209 ? -10.622 5.119 11.929 1.00 87.12 209 LYS A O 1
ATOM 1656 N N . GLU A 1 210 ? -12.336 3.896 12.671 1.00 80.94 210 GLU A N 1
ATOM 1657 C CA . GLU A 1 210 ? -13.367 4.570 11.857 1.00 80.94 210 GLU A CA 1
ATOM 1658 C C . GLU A 1 210 ? -13.927 5.869 12.466 1.00 80.94 210 GLU A C 1
ATOM 1660 O O . GLU A 1 210 ? -14.828 6.495 11.912 1.00 80.94 210 GLU A O 1
ATOM 1665 N N . SER A 1 211 ? -13.417 6.316 13.620 1.00 86.75 211 SER A N 1
ATOM 1666 C CA . SER A 1 211 ? -13.927 7.543 14.247 1.00 86.75 211 SER A CA 1
ATOM 1667 C C . SER A 1 211 ? -13.668 8.775 13.360 1.00 86.75 211 SER A C 1
ATOM 1669 O O . SER A 1 211 ? -12.534 8.915 12.888 1.00 86.75 211 SER A O 1
ATOM 1671 N N . PRO A 1 212 ? -14.628 9.713 13.215 1.00 85.69 212 PRO A N 1
ATOM 1672 C CA . PRO A 1 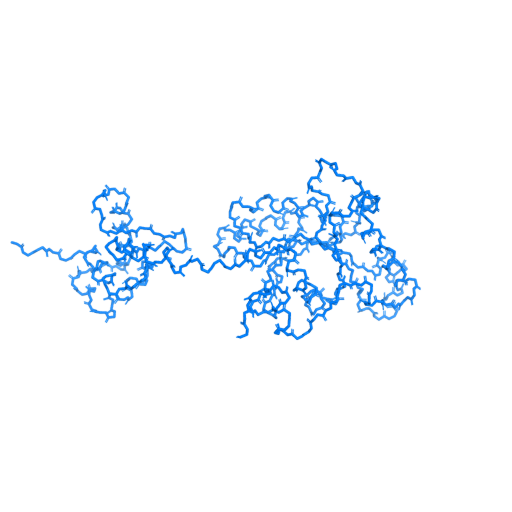212 ? -14.482 10.886 12.347 1.00 85.69 212 PRO A CA 1
ATOM 1673 C C . PRO A 1 212 ? -13.206 11.701 12.589 1.00 85.69 212 PRO A C 1
ATOM 1675 O O . PRO A 1 212 ? -12.535 12.082 11.633 1.00 85.69 212 PRO A O 1
ATOM 1678 N N . ASP A 1 213 ? -12.822 11.898 13.852 1.00 90.19 213 ASP A N 1
ATOM 1679 C CA . ASP A 1 213 ? -11.608 12.640 14.220 1.00 90.19 213 ASP A CA 1
ATOM 1680 C C . ASP A 1 213 ? -10.333 11.952 13.711 1.00 90.19 213 ASP A C 1
ATOM 1682 O O . ASP A 1 213 ? -9.417 12.596 13.200 1.00 90.19 213 ASP A O 1
ATOM 1686 N N . PHE A 1 214 ? -10.286 10.621 13.809 1.00 94.44 214 PHE A N 1
ATOM 1687 C CA . PHE A 1 214 ? -9.152 9.833 13.336 1.00 94.44 214 PHE A CA 1
ATOM 1688 C C . PHE A 1 214 ? -9.036 9.888 11.812 1.00 94.44 214 PHE A C 1
ATOM 1690 O O . PHE A 1 214 ? -7.959 10.154 11.278 1.00 94.44 214 PHE A O 1
ATOM 1697 N N . LEU A 1 215 ? -10.155 9.674 11.115 1.00 94.94 215 LEU A N 1
ATOM 1698 C CA . LEU A 1 215 ? -10.204 9.732 9.657 1.00 94.94 215 LEU A CA 1
ATOM 1699 C C . LEU A 1 215 ? -9.869 11.137 9.143 1.00 94.94 215 LEU A C 1
ATOM 1701 O O . LEU A 1 215 ? -9.181 11.254 8.130 1.00 94.94 215 LEU A O 1
ATOM 1705 N N . GLY A 1 216 ? -10.288 12.185 9.859 1.00 97.00 216 GLY A N 1
ATOM 1706 C CA . GLY A 1 216 ? -9.927 13.573 9.579 1.00 97.00 216 GLY A CA 1
ATOM 1707 C C . GLY A 1 216 ? -8.418 13.816 9.647 1.00 97.00 216 GLY A C 1
ATOM 1708 O O . GLY A 1 216 ? -7.842 14.362 8.704 1.00 97.00 216 GLY A O 1
ATOM 1709 N N . GLU A 1 217 ? -7.753 13.354 10.710 1.00 97.19 217 GLU A N 1
ATOM 1710 C CA . GLU A 1 217 ? -6.294 13.467 10.841 1.00 97.19 217 GLU A CA 1
ATOM 1711 C C . GLU A 1 217 ? -5.542 12.633 9.797 1.00 97.19 217 GLU A C 1
ATOM 1713 O O . GLU A 1 217 ? -4.595 13.127 9.180 1.00 97.19 217 GLU A O 1
ATOM 1718 N N . LEU A 1 218 ? -5.980 11.397 9.541 1.00 98.25 218 LEU A N 1
ATOM 1719 C CA . LEU A 1 218 ? -5.382 10.533 8.523 1.00 98.25 218 LEU A CA 1
ATOM 1720 C C . LEU A 1 218 ? -5.513 11.143 7.118 1.00 98.25 218 LEU A C 1
ATOM 1722 O O . LEU A 1 218 ? -4.537 11.168 6.367 1.00 98.25 218 LEU A O 1
ATOM 1726 N N . LYS A 1 219 ? -6.678 11.718 6.787 1.00 98.38 219 LYS A N 1
ATOM 1727 C CA . LYS A 1 219 ? -6.905 12.453 5.533 1.00 98.38 219 LYS A CA 1
ATOM 1728 C C . LYS A 1 219 ? -5.987 13.665 5.416 1.00 98.38 219 LYS A C 1
ATOM 1730 O O . LYS A 1 219 ? -5.413 13.902 4.355 1.00 98.38 219 LYS A O 1
ATOM 1735 N N . ARG A 1 220 ? -5.836 14.436 6.500 1.00 98.31 220 ARG A N 1
ATOM 1736 C CA . ARG A 1 220 ? -4.972 15.624 6.539 1.00 98.31 220 ARG A CA 1
ATOM 1737 C C . ARG A 1 220 ? -3.510 15.253 6.300 1.00 98.31 220 ARG A C 1
ATOM 1739 O O . ARG A 1 220 ? -2.840 15.926 5.519 1.00 98.31 220 ARG A O 1
ATOM 1746 N N . LEU A 1 221 ? -3.023 14.185 6.935 1.00 98.31 221 LEU A N 1
ATOM 1747 C CA . LEU A 1 221 ? -1.674 13.653 6.720 1.00 98.31 221 LEU A CA 1
ATOM 1748 C C . LEU A 1 221 ? -1.494 13.167 5.276 1.00 98.31 221 LEU A C 1
ATOM 1750 O O . LEU A 1 221 ? -0.560 13.603 4.604 1.00 98.31 221 LEU A O 1
ATOM 1754 N N . SER A 1 222 ? -2.420 12.346 4.772 1.00 98.31 222 SER A N 1
ATOM 1755 C CA . SER A 1 222 ? -2.408 11.849 3.389 1.00 98.31 222 SER A CA 1
ATOM 1756 C C . SER A 1 222 ? -2.325 12.992 2.373 1.00 98.31 222 SER A C 1
ATOM 1758 O O . SER A 1 222 ? -1.412 13.015 1.548 1.00 98.31 222 SER A O 1
ATOM 1760 N N . GLY A 1 223 ? -3.187 14.005 2.502 1.00 98.00 223 GLY A N 1
ATOM 1761 C CA . GLY A 1 223 ? -3.189 15.172 1.618 1.00 98.00 223 GLY A CA 1
ATOM 1762 C C . GLY A 1 223 ? -1.930 16.040 1.718 1.00 98.00 223 GLY A C 1
ATOM 1763 O O . GLY A 1 223 ? -1.528 16.639 0.727 1.00 98.00 223 GLY A O 1
ATOM 1764 N N . SER A 1 224 ? -1.291 16.096 2.892 1.00 97.81 224 SER A N 1
ATOM 1765 C CA . SER A 1 224 ? -0.106 16.936 3.123 1.00 97.81 224 SER A CA 1
ATOM 1766 C C . SER A 1 224 ? 1.186 16.303 2.596 1.00 97.81 224 SER A C 1
ATOM 1768 O O . SER A 1 224 ? 2.063 17.015 2.118 1.00 97.81 224 SER A O 1
ATOM 1770 N N . PHE A 1 225 ? 1.315 14.976 2.688 1.00 97.62 225 PHE A N 1
ATOM 1771 C CA . PHE A 1 225 ? 2.546 14.250 2.337 1.00 97.62 225 PHE A CA 1
ATOM 1772 C C . PHE A 1 225 ? 2.419 13.391 1.070 1.00 97.62 225 PHE A C 1
ATOM 1774 O O . PHE A 1 225 ? 3.396 12.785 0.626 1.00 97.62 225 PHE A O 1
ATOM 1781 N N . GLY A 1 226 ? 1.223 13.304 0.482 1.00 97.56 226 GLY A N 1
ATOM 1782 C CA . GLY A 1 226 ? 0.974 12.543 -0.742 1.00 97.56 226 GLY A CA 1
ATOM 1783 C C . GLY A 1 226 ? 1.152 11.031 -0.581 1.00 97.56 226 GLY A C 1
ATOM 1784 O O . GLY A 1 226 ? 1.433 10.352 -1.568 1.00 97.56 226 GLY A O 1
ATOM 1785 N N . ILE A 1 227 ? 1.029 10.505 0.641 1.00 98.62 227 ILE A N 1
ATOM 1786 C CA . ILE A 1 227 ? 0.972 9.061 0.905 1.00 98.62 227 ILE A CA 1
ATOM 1787 C C . ILE A 1 227 ? -0.492 8.631 0.868 1.00 98.62 227 ILE A C 1
ATOM 1789 O O . ILE A 1 227 ? -1.324 9.179 1.595 1.00 98.62 227 ILE A O 1
ATOM 1793 N N . GLY A 1 228 ? -0.807 7.674 -0.000 1.00 98.62 228 GLY A N 1
ATOM 1794 C CA . GLY A 1 228 ? -2.137 7.083 -0.089 1.00 98.62 228 GLY A CA 1
ATOM 1795 C C . GLY A 1 228 ? -2.419 6.166 1.094 1.00 98.62 228 GLY A C 1
ATOM 1796 O O . GLY A 1 228 ? -1.506 5.737 1.799 1.00 98.62 228 GLY A O 1
ATOM 1797 N N . VAL A 1 229 ? -3.690 5.846 1.303 1.00 98.81 229 VAL A N 1
ATOM 1798 C CA . VAL A 1 229 ? -4.125 4.920 2.347 1.00 98.81 229 VAL A CA 1
ATOM 1799 C C . VAL A 1 229 ? -4.967 3.823 1.724 1.00 98.81 229 VAL A C 1
ATOM 1801 O O . VAL A 1 229 ? -5.955 4.115 1.051 1.00 98.81 229 VAL A O 1
ATOM 1804 N N . ILE A 1 230 ? -4.580 2.573 1.968 1.00 98.75 230 ILE A N 1
ATOM 1805 C CA . ILE A 1 230 ? -5.323 1.382 1.547 1.00 98.75 230 ILE A CA 1
ATOM 1806 C C . ILE A 1 230 ? -5.844 0.671 2.796 1.00 98.75 230 ILE A C 1
ATOM 1808 O O . ILE A 1 230 ? -5.081 0.408 3.727 1.00 98.75 230 ILE A O 1
ATOM 1812 N N . SER A 1 231 ? -7.137 0.360 2.792 1.00 97.81 231 SER A N 1
ATOM 1813 C CA . SER A 1 231 ? -7.772 -0.518 3.770 1.00 97.81 231 SER A CA 1
ATOM 1814 C C . SER A 1 231 ? -7.885 -1.909 3.161 1.00 97.81 231 SER A C 1
ATOM 1816 O O . SER A 1 231 ? -8.504 -2.060 2.109 1.00 97.81 231 SER A O 1
ATOM 1818 N N . LEU A 1 232 ? -7.275 -2.908 3.793 1.00 96.25 232 LEU A N 1
ATOM 1819 C CA . LEU A 1 232 ? -7.409 -4.307 3.391 1.00 96.25 232 LEU A CA 1
ATOM 1820 C C . LEU A 1 232 ? -8.464 -4.989 4.256 1.00 96.25 232 LEU A C 1
ATOM 1822 O O . LEU A 1 232 ? -8.362 -4.954 5.478 1.00 96.25 232 LEU A O 1
ATOM 1826 N N . ASP A 1 233 ? -9.434 -5.643 3.634 1.00 90.75 233 ASP A N 1
ATOM 1827 C CA . ASP A 1 233 ? -10.405 -6.466 4.346 1.00 90.75 233 ASP A CA 1
ATOM 1828 C C . ASP A 1 233 ? -9.962 -7.936 4.285 1.00 90.75 233 ASP A C 1
ATOM 1830 O O . ASP A 1 233 ? -9.822 -8.531 3.217 1.00 90.75 233 ASP A O 1
ATOM 1834 N N . ILE A 1 234 ? -9.659 -8.507 5.454 1.00 88.31 234 ILE A N 1
ATOM 1835 C CA . ILE A 1 234 ? -9.191 -9.895 5.579 1.00 88.31 234 ILE A CA 1
ATOM 1836 C C . ILE A 1 234 ? -10.344 -10.882 5.355 1.00 88.31 234 ILE A C 1
ATOM 1838 O O . ILE A 1 234 ? -10.133 -11.962 4.802 1.00 88.31 234 ILE A O 1
ATOM 1842 N N . GLU A 1 235 ? -11.551 -10.522 5.790 1.00 84.31 235 GLU A N 1
ATOM 1843 C CA . GLU A 1 235 ? -12.727 -11.387 5.736 1.00 84.31 235 GLU A CA 1
ATOM 1844 C C . GLU A 1 235 ? -13.384 -11.345 4.359 1.00 84.31 235 GLU A C 1
ATOM 1846 O O . GLU A 1 235 ? -13.902 -12.357 3.895 1.00 84.31 235 GLU A O 1
ATOM 1851 N N . ASN A 1 236 ? -13.323 -10.213 3.667 1.00 85.81 236 ASN A N 1
ATOM 1852 C CA . ASN A 1 236 ? -13.817 -10.056 2.306 1.00 85.81 236 ASN A CA 1
ATOM 1853 C C . ASN A 1 236 ? -12.760 -9.336 1.458 1.00 85.81 236 ASN A C 1
ATOM 1855 O O . ASN A 1 236 ? -12.849 -8.127 1.278 1.00 85.81 236 ASN A O 1
ATOM 1859 N N . PRO A 1 237 ? -11.762 -10.052 0.900 1.00 88.25 237 PRO A N 1
ATOM 1860 C CA . PRO A 1 237 ? -10.683 -9.448 0.112 1.00 88.25 237 PRO A CA 1
ATOM 1861 C C . PRO A 1 237 ? -11.133 -8.460 -0.971 1.00 88.25 237 PRO A C 1
ATOM 1863 O O . PRO A 1 237 ? -10.452 -7.456 -1.187 1.00 88.25 237 PRO A O 1
ATOM 1866 N N . ASP A 1 238 ? -12.285 -8.709 -1.597 1.00 87.12 238 ASP A N 1
ATOM 1867 C CA . ASP A 1 238 ? -12.878 -7.858 -2.636 1.00 87.12 238 ASP A CA 1
ATOM 1868 C C . ASP A 1 238 ? -13.408 -6.508 -2.108 1.00 87.12 238 ASP A C 1
ATOM 1870 O O . ASP A 1 238 ? -13.507 -5.556 -2.879 1.00 87.12 238 ASP A O 1
ATOM 1874 N N . ASP A 1 239 ? -13.696 -6.398 -0.805 1.00 89.75 239 ASP A N 1
ATOM 1875 C CA . ASP A 1 239 ? -14.133 -5.158 -0.139 1.00 89.75 239 ASP A CA 1
ATOM 1876 C C . ASP A 1 239 ? -12.947 -4.270 0.292 1.00 89.75 239 ASP A C 1
ATOM 1878 O O . ASP A 1 239 ? -13.122 -3.150 0.789 1.00 89.75 239 ASP A O 1
ATOM 1882 N N . SER A 1 240 ? -11.712 -4.733 0.063 1.00 94.75 240 SER A N 1
ATOM 1883 C CA . SER A 1 240 ? -10.514 -3.904 0.210 1.00 94.75 240 SER A CA 1
ATOM 1884 C C . SER A 1 240 ? -10.599 -2.674 -0.697 1.00 94.75 240 SER A C 1
ATOM 1886 O O . SER A 1 240 ? -11.088 -2.734 -1.825 1.00 94.75 240 SER A O 1
ATOM 1888 N N . SER A 1 241 ? -10.097 -1.527 -0.239 1.00 95.50 241 SER A N 1
ATOM 1889 C CA . SER A 1 241 ? -10.262 -0.271 -0.977 1.00 95.50 241 SER A CA 1
ATOM 1890 C C . SER A 1 241 ? -9.155 0.751 -0.730 1.00 95.50 241 SER A C 1
ATOM 1892 O O . SER A 1 241 ? -8.479 0.771 0.301 1.00 95.50 241 SER A O 1
ATOM 1894 N N . VAL A 1 242 ? -8.979 1.652 -1.701 1.00 97.94 242 VAL A N 1
ATOM 1895 C CA . VAL A 1 242 ? -8.166 2.861 -1.529 1.00 97.94 242 VAL A CA 1
ATOM 1896 C C . VAL A 1 242 ? -9.010 3.899 -0.790 1.00 97.94 242 VAL A C 1
ATOM 1898 O O . VAL A 1 242 ? -9.867 4.546 -1.389 1.00 97.94 242 VAL A O 1
ATOM 1901 N N . LEU A 1 243 ? -8.753 4.082 0.505 1.00 96.94 243 LEU A N 1
ATOM 1902 C CA . LEU A 1 243 ? -9.449 5.071 1.329 1.00 96.94 243 LEU A CA 1
ATOM 1903 C C . LEU A 1 243 ? -9.062 6.501 0.932 1.00 96.94 243 LEU A C 1
ATOM 1905 O O . LEU A 1 243 ? -9.921 7.372 0.802 1.00 96.94 243 LEU A O 1
ATOM 1909 N N . TYR A 1 244 ? -7.764 6.733 0.710 1.00 98.19 244 TYR A N 1
ATOM 1910 C CA . TYR A 1 244 ? -7.239 8.000 0.204 1.00 98.19 244 TYR A CA 1
ATOM 1911 C C . TYR A 1 244 ? -6.231 7.739 -0.922 1.00 98.19 244 TYR A C 1
ATOM 1913 O O . TYR A 1 244 ? -5.307 6.943 -0.735 1.00 98.19 244 TYR A O 1
ATOM 1921 N N . PRO A 1 245 ? -6.372 8.381 -2.095 1.00 97.69 245 PRO A N 1
ATOM 1922 C CA . PRO A 1 245 ? -5.451 8.168 -3.203 1.00 97.69 245 PRO A CA 1
ATOM 1923 C C . PRO A 1 245 ? -4.054 8.704 -2.870 1.00 97.69 245 PRO A C 1
ATOM 1925 O O . PRO A 1 245 ? -3.911 9.739 -2.219 1.00 97.69 245 PRO A O 1
ATOM 1928 N N . ALA A 1 246 ? -3.015 8.012 -3.341 1.00 97.88 246 ALA A N 1
ATOM 1929 C CA . ALA A 1 246 ? -1.648 8.508 -3.237 1.00 97.88 246 ALA A CA 1
ATOM 1930 C C . ALA A 1 246 ? -1.431 9.703 -4.171 1.00 97.88 246 ALA A C 1
ATOM 1932 O O . ALA A 1 246 ? -1.922 9.717 -5.303 1.00 97.88 246 ALA A O 1
ATOM 1933 N N . GLY A 1 247 ? -0.645 10.676 -3.709 1.00 97.12 247 GLY A N 1
ATOM 1934 C CA . GLY A 1 247 ? -0.138 11.733 -4.574 1.00 97.12 247 GLY A CA 1
ATOM 1935 C C . GLY A 1 247 ? 0.880 11.152 -5.551 1.00 97.12 247 GLY A C 1
ATOM 1936 O O . GLY A 1 247 ? 1.781 10.418 -5.141 1.00 97.12 247 GLY A O 1
ATOM 1937 N N . GLU A 1 248 ? 0.742 11.475 -6.835 1.00 95.25 248 GLU A N 1
ATOM 1938 C CA . GLU A 1 248 ? 1.664 10.998 -7.862 1.00 95.25 248 GLU A CA 1
ATOM 1939 C C . GLU A 1 248 ? 2.887 11.914 -7.975 1.00 95.25 248 GLU A C 1
ATOM 1941 O O . GLU A 1 248 ? 2.776 13.111 -8.254 1.00 95.25 248 GLU A O 1
ATOM 1946 N N . ARG A 1 249 ? 4.074 11.338 -7.775 1.00 94.88 249 ARG A N 1
ATOM 1947 C CA . ARG A 1 249 ? 5.361 12.012 -7.966 1.00 94.88 249 ARG A CA 1
ATOM 1948 C C . ARG A 1 249 ? 5.857 11.760 -9.386 1.00 94.88 249 ARG A C 1
ATOM 1950 O O . ARG A 1 249 ? 5.921 10.617 -9.829 1.00 94.88 249 ARG A O 1
ATOM 1957 N N . LYS A 1 250 ? 6.226 12.833 -10.092 1.00 88.31 250 LYS A N 1
ATOM 1958 C CA . LYS A 1 250 ? 6.790 12.747 -11.452 1.00 88.31 250 LYS A CA 1
ATOM 1959 C C . LYS A 1 250 ? 8.237 12.264 -11.454 1.00 88.31 250 LYS A C 1
ATOM 1961 O O . LYS A 1 250 ? 8.631 11.509 -12.332 1.00 88.31 250 LYS A O 1
ATOM 1966 N N . ASN A 1 251 ? 9.005 12.714 -10.467 1.00 90.12 251 ASN A N 1
ATOM 1967 C CA . ASN A 1 251 ? 10.421 12.407 -10.350 1.00 90.12 251 ASN A CA 1
ATOM 1968 C C . ASN A 1 251 ? 10.617 11.351 -9.270 1.00 90.12 251 ASN A C 1
ATOM 1970 O O . ASN A 1 251 ? 10.103 11.496 -8.160 1.00 90.12 251 ASN A O 1
ATOM 1974 N N . LEU A 1 252 ? 11.375 10.317 -9.614 1.00 93.81 252 LEU A N 1
ATOM 1975 C CA . LEU A 1 252 ? 11.853 9.319 -8.670 1.00 93.81 252 LEU A CA 1
ATOM 1976 C C . LEU A 1 252 ? 13.049 9.869 -7.887 1.00 93.81 252 LEU A C 1
ATOM 1978 O O . LEU A 1 252 ? 13.883 10.588 -8.443 1.00 93.81 252 LEU A O 1
ATOM 1982 N N . ASP A 1 253 ? 13.148 9.496 -6.614 1.00 94.81 253 ASP A N 1
ATOM 1983 C CA . ASP A 1 253 ? 14.336 9.769 -5.804 1.00 94.81 253 ASP A CA 1
ATOM 1984 C C . ASP A 1 253 ? 15.391 8.686 -6.065 1.00 94.81 253 ASP A C 1
ATOM 1986 O O . ASP A 1 253 ? 15.405 7.623 -5.436 1.00 94.81 253 ASP A O 1
ATOM 1990 N N . TRP A 1 254 ? 16.261 8.948 -7.039 1.00 94.62 254 TRP A N 1
ATOM 1991 C CA . TRP A 1 254 ? 17.306 8.009 -7.439 1.00 94.62 254 TRP A CA 1
ATOM 1992 C C . TRP A 1 254 ? 18.353 7.762 -6.354 1.00 94.62 254 TRP A C 1
ATOM 1994 O O . TRP A 1 254 ? 18.913 6.668 -6.316 1.00 94.62 254 TRP A O 1
ATOM 2004 N N . ASP A 1 255 ? 18.595 8.714 -5.453 1.00 94.06 255 ASP A N 1
ATOM 2005 C CA . ASP A 1 255 ? 19.543 8.527 -4.353 1.00 94.06 255 ASP A CA 1
ATOM 2006 C C . ASP A 1 255 ? 18.996 7.506 -3.349 1.00 94.06 255 ASP A C 1
ATOM 2008 O O . ASP A 1 255 ? 19.698 6.561 -2.972 1.00 94.06 255 ASP A O 1
ATOM 2012 N N . SER A 1 256 ? 17.712 7.625 -2.995 1.00 93.62 256 SER A N 1
ATOM 2013 C CA . SER A 1 256 ? 17.015 6.643 -2.154 1.00 93.62 256 SER A CA 1
ATOM 2014 C C . SER A 1 256 ? 16.931 5.266 -2.821 1.00 93.62 256 SER A C 1
ATOM 2016 O O . SER A 1 256 ? 17.213 4.254 -2.175 1.00 93.62 256 SER A O 1
ATOM 2018 N N . ILE A 1 257 ? 16.623 5.210 -4.123 1.00 95.44 257 ILE A N 1
ATOM 2019 C CA . ILE A 1 257 ? 16.595 3.954 -4.894 1.00 95.44 257 ILE A CA 1
ATOM 2020 C C . ILE A 1 257 ? 17.977 3.290 -4.907 1.00 95.44 257 ILE A C 1
ATOM 2022 O O . ILE A 1 257 ? 18.087 2.098 -4.620 1.00 95.44 257 ILE A O 1
ATOM 2026 N N . ASN A 1 258 ? 19.039 4.042 -5.213 1.00 94.62 258 ASN A N 1
ATOM 2027 C CA . ASN A 1 258 ? 20.407 3.524 -5.267 1.00 94.62 258 ASN A CA 1
ATOM 2028 C C . ASN A 1 258 ? 20.851 2.983 -3.909 1.00 94.62 258 ASN A C 1
ATOM 2030 O O . ASN A 1 258 ? 21.403 1.882 -3.825 1.00 94.62 258 ASN A O 1
ATOM 2034 N N . LYS A 1 259 ? 20.570 3.728 -2.835 1.00 91.62 259 LYS A N 1
ATOM 2035 C CA . LYS A 1 259 ? 20.852 3.283 -1.473 1.00 91.62 259 LYS A CA 1
ATOM 2036 C C . LYS A 1 259 ? 20.116 1.982 -1.158 1.00 91.62 259 LYS A C 1
ATOM 2038 O O . LYS A 1 259 ? 20.768 1.010 -0.777 1.00 91.62 259 LYS A O 1
ATOM 2043 N N . LEU A 1 260 ? 18.805 1.925 -1.404 1.00 92.00 260 LEU A N 1
ATOM 2044 C CA . LEU A 1 260 ? 17.990 0.740 -1.136 1.00 92.00 260 LEU A CA 1
ATOM 2045 C C . LEU A 1 260 ? 18.464 -0.479 -1.944 1.00 92.00 260 LEU A C 1
ATOM 2047 O O . LEU A 1 260 ? 18.572 -1.575 -1.399 1.00 92.00 260 LEU A O 1
ATOM 2051 N N . ALA A 1 261 ? 18.829 -0.289 -3.214 1.00 94.06 261 ALA A N 1
ATOM 2052 C CA . ALA A 1 261 ? 19.350 -1.351 -4.078 1.00 94.06 261 ALA A CA 1
ATOM 2053 C C . ALA A 1 261 ? 20.735 -1.852 -3.655 1.00 94.06 261 ALA A C 1
ATOM 2055 O O . ALA A 1 261 ? 21.047 -3.026 -3.855 1.00 94.06 261 ALA A O 1
ATOM 2056 N N . SER A 1 262 ? 21.564 -0.982 -3.073 1.00 92.12 262 SER A N 1
ATOM 2057 C CA . SER A 1 262 ? 22.867 -1.370 -2.527 1.00 92.12 262 SER A CA 1
ATOM 2058 C C . SER A 1 262 ? 22.756 -2.130 -1.202 1.00 92.12 262 SER A C 1
ATOM 2060 O O . SER A 1 262 ? 23.624 -2.939 -0.881 1.00 92.12 262 SER A O 1
ATOM 2062 N N . GLU A 1 263 ? 21.691 -1.884 -0.436 1.00 90.12 263 GLU A N 1
ATOM 2063 C CA . GLU A 1 263 ? 21.507 -2.447 0.901 1.00 90.12 263 GLU A CA 1
ATOM 2064 C C . GLU A 1 263 ? 20.678 -3.733 0.889 1.00 90.12 263 GLU A C 1
ATOM 2066 O O . GLU A 1 263 ? 20.979 -4.633 1.675 1.00 90.12 263 GLU A O 1
ATOM 2071 N N . ASN A 1 264 ? 19.678 -3.844 0.005 1.00 92.06 264 ASN A N 1
ATOM 2072 C CA . ASN A 1 264 ? 18.751 -4.971 -0.039 1.00 92.06 264 ASN A CA 1
ATOM 2073 C C . ASN A 1 264 ? 18.786 -5.720 -1.395 1.00 92.06 264 ASN A C 1
ATOM 2075 O O . ASN A 1 264 ? 18.422 -5.155 -2.435 1.00 92.06 264 ASN A O 1
ATOM 2079 N N . PRO A 1 265 ? 19.169 -7.013 -1.410 1.00 93.75 265 PRO A N 1
ATOM 2080 C CA . PRO A 1 265 ? 19.277 -7.789 -2.643 1.00 93.75 265 PRO A CA 1
ATOM 2081 C C . PRO A 1 265 ? 17.925 -8.076 -3.313 1.00 93.75 265 PRO A C 1
ATOM 2083 O O . PRO A 1 265 ? 17.891 -8.172 -4.540 1.00 93.75 265 PRO A O 1
ATOM 2086 N N . ASP A 1 266 ? 16.823 -8.173 -2.560 1.00 94.75 266 ASP A N 1
ATOM 2087 C CA . ASP A 1 266 ? 15.490 -8.394 -3.138 1.00 94.75 266 ASP A CA 1
ATOM 2088 C C . ASP A 1 266 ? 15.021 -7.158 -3.908 1.00 94.75 266 ASP A C 1
ATOM 2090 O O . ASP A 1 266 ? 14.507 -7.283 -5.019 1.00 94.75 266 ASP A O 1
ATOM 2094 N N . PHE A 1 267 ? 15.269 -5.960 -3.369 1.00 96.19 267 PHE A N 1
ATOM 2095 C CA . PHE A 1 267 ? 14.963 -4.711 -4.069 1.00 96.19 267 PHE A CA 1
ATOM 2096 C C . PHE A 1 267 ? 15.853 -4.526 -5.304 1.00 96.19 267 PHE A C 1
ATOM 2098 O O . PHE A 1 267 ? 15.381 -4.159 -6.378 1.00 96.19 267 PHE A O 1
ATOM 2105 N N . SER A 1 268 ? 17.141 -4.856 -5.183 1.00 96.50 268 SER A N 1
ATOM 2106 C CA . SER A 1 268 ? 18.061 -4.885 -6.323 1.00 96.50 268 SER A CA 1
ATOM 2107 C C . SER A 1 268 ? 17.571 -5.831 -7.428 1.00 96.50 268 SER A C 1
ATOM 2109 O O . SER A 1 268 ? 17.650 -5.501 -8.612 1.00 96.50 268 SER A O 1
ATOM 2111 N N . GLN A 1 269 ? 17.039 -7.000 -7.050 1.00 97.62 269 GLN A N 1
ATOM 2112 C CA . GLN A 1 269 ? 16.457 -7.950 -7.994 1.00 97.62 269 GLN A CA 1
ATOM 2113 C C . GLN A 1 269 ? 15.173 -7.404 -8.623 1.00 97.62 269 GLN A C 1
ATOM 2115 O O . GLN A 1 269 ? 15.063 -7.437 -9.841 1.00 97.62 269 GLN A O 1
ATOM 2120 N N . PHE A 1 270 ? 14.273 -6.808 -7.836 1.00 98.00 270 PHE A N 1
ATOM 2121 C CA . PHE A 1 270 ? 13.064 -6.154 -8.347 1.00 98.00 270 PHE A CA 1
ATOM 2122 C C . PHE A 1 270 ? 13.374 -5.143 -9.464 1.00 98.00 270 PHE A C 1
ATOM 2124 O O . PHE A 1 270 ? 12.742 -5.179 -10.517 1.00 98.00 270 PHE A O 1
ATOM 2131 N N . LEU A 1 271 ? 14.381 -4.278 -9.285 1.00 97.75 271 LEU A N 1
ATOM 2132 C CA . LEU A 1 271 ? 14.781 -3.320 -10.325 1.00 97.75 271 LEU A CA 1
ATOM 2133 C C . LEU A 1 271 ? 15.302 -4.006 -11.597 1.00 97.75 271 LEU A C 1
ATOM 2135 O O . LEU A 1 271 ? 15.038 -3.530 -12.703 1.00 97.75 271 LEU A O 1
ATOM 2139 N N . ARG A 1 272 ? 16.039 -5.119 -11.456 1.00 97.81 272 ARG A N 1
ATOM 2140 C CA . ARG A 1 272 ? 16.495 -5.920 -12.603 1.00 97.81 272 ARG A CA 1
ATOM 2141 C C . ARG A 1 272 ? 15.319 -6.539 -13.349 1.00 97.81 272 ARG A C 1
ATOM 2143 O O . ARG A 1 272 ? 15.291 -6.436 -14.571 1.00 97.81 272 ARG A O 1
ATOM 2150 N N . ASP A 1 273 ? 14.362 -7.114 -12.628 1.00 97.81 273 ASP A N 1
ATOM 2151 C CA . ASP A 1 273 ? 13.176 -7.751 -13.209 1.00 97.81 273 ASP A CA 1
ATOM 2152 C C . ASP A 1 273 ? 12.347 -6.719 -13.991 1.00 97.81 273 ASP A C 1
ATOM 2154 O O . ASP A 1 273 ? 12.051 -6.922 -15.166 1.00 97.81 273 ASP A O 1
ATOM 2158 N N . VAL A 1 274 ? 12.096 -5.542 -13.399 1.00 96.56 274 VAL A N 1
ATOM 2159 C CA . VAL A 1 274 ? 11.404 -4.428 -14.076 1.00 96.56 274 VAL A CA 1
ATOM 2160 C C . VAL A 1 274 ? 12.131 -4.008 -15.355 1.00 96.56 274 VAL A C 1
ATOM 2162 O O . VAL A 1 274 ? 11.492 -3.798 -16.385 1.00 96.56 274 VAL A O 1
ATOM 2165 N N . ARG A 1 275 ? 13.464 -3.886 -15.319 1.00 95.81 275 ARG A N 1
ATOM 2166 C CA . ARG A 1 275 ? 14.253 -3.548 -16.512 1.00 95.81 275 ARG A CA 1
ATOM 2167 C C . ARG A 1 275 ? 14.119 -4.618 -17.600 1.00 95.81 275 ARG A C 1
ATOM 2169 O O . ARG A 1 275 ? 13.913 -4.264 -18.757 1.00 95.81 275 ARG A O 1
ATOM 2176 N N . ILE A 1 276 ? 14.243 -5.896 -17.242 1.00 95.94 276 ILE A N 1
ATOM 2177 C CA . ILE A 1 276 ? 14.125 -7.018 -18.186 1.00 95.94 276 ILE A CA 1
ATOM 2178 C C . ILE A 1 276 ? 12.743 -7.016 -18.846 1.00 95.94 276 ILE A C 1
ATOM 2180 O O . ILE A 1 276 ? 12.648 -7.176 -20.062 1.00 95.94 276 ILE A O 1
ATOM 2184 N N . ASP A 1 277 ? 11.686 -6.778 -18.071 1.00 94.00 277 ASP A N 1
ATOM 2185 C CA . ASP A 1 277 ? 10.313 -6.737 -18.574 1.00 94.00 277 ASP A CA 1
ATOM 2186 C C . ASP A 1 277 ? 10.076 -5.573 -19.546 1.00 94.00 277 ASP A C 1
ATOM 2188 O O . ASP A 1 277 ? 9.378 -5.726 -20.555 1.00 94.00 277 ASP A O 1
ATOM 2192 N N . LEU A 1 278 ? 10.697 -4.419 -19.279 1.00 89.50 278 LEU A N 1
ATOM 2193 C CA . LEU A 1 278 ? 10.683 -3.262 -20.175 1.00 89.50 278 LEU A CA 1
ATOM 2194 C C . LEU A 1 278 ? 11.435 -3.541 -21.481 1.00 89.50 278 LEU A C 1
ATOM 2196 O O . LEU A 1 278 ? 10.880 -3.318 -22.559 1.00 89.50 278 LEU A O 1
ATOM 2200 N N . ASP A 1 279 ? 12.662 -4.060 -21.389 1.00 88.19 279 ASP A N 1
ATOM 2201 C CA . ASP A 1 279 ? 13.515 -4.362 -22.544 1.00 88.19 279 ASP A CA 1
ATOM 2202 C C . ASP A 1 279 ? 12.874 -5.453 -23.426 1.00 88.19 279 ASP A C 1
ATOM 2204 O O . ASP A 1 279 ? 12.833 -5.342 -24.655 1.00 88.19 279 ASP A O 1
ATOM 2208 N N . GLY A 1 280 ? 12.304 -6.485 -22.797 1.00 86.75 280 GLY A N 1
ATOM 2209 C CA . GLY A 1 280 ? 11.612 -7.591 -23.457 1.00 86.75 280 GLY A CA 1
ATOM 2210 C C . GLY A 1 280 ? 10.185 -7.275 -23.916 1.00 86.75 280 GLY A C 1
ATOM 2211 O O . GLY A 1 280 ? 9.583 -8.097 -24.609 1.00 86.75 280 GLY A O 1
ATOM 2212 N N . LYS A 1 281 ? 9.629 -6.110 -23.543 1.00 85.06 281 LYS A N 1
ATOM 2213 C CA . LYS A 1 281 ? 8.229 -5.702 -23.792 1.00 85.06 281 LYS A CA 1
ATOM 2214 C C . LYS A 1 281 ? 7.202 -6.753 -23.350 1.00 85.06 281 LYS A C 1
ATOM 2216 O O . LYS A 1 281 ? 6.134 -6.888 -23.951 1.00 85.06 281 LYS A O 1
ATOM 2221 N N . LYS A 1 282 ? 7.536 -7.519 -22.315 1.00 89.06 282 LYS A N 1
ATOM 2222 C CA . LYS A 1 282 ? 6.732 -8.624 -21.800 1.00 89.06 282 LYS A CA 1
ATOM 2223 C C . LYS A 1 282 ? 7.015 -8.776 -20.317 1.00 89.06 282 LYS A C 1
ATOM 2225 O O . LYS A 1 282 ? 8.159 -8.979 -19.937 1.00 89.06 282 LYS A O 1
ATOM 2230 N N . VAL A 1 283 ? 5.956 -8.731 -19.516 1.00 91.50 283 VAL A N 1
ATOM 2231 C CA . VAL A 1 283 ? 6.054 -8.974 -18.077 1.00 91.50 283 VAL A CA 1
ATOM 2232 C C . VAL A 1 283 ? 6.295 -10.459 -17.822 1.00 91.50 283 VAL A C 1
ATOM 2234 O O . VAL A 1 283 ? 5.668 -11.299 -18.478 1.00 91.50 283 VAL A O 1
ATOM 2237 N N . HIS A 1 284 ? 7.155 -10.781 -16.855 1.00 95.25 284 HIS A N 1
ATOM 2238 C CA . HIS A 1 284 ? 7.362 -12.139 -16.351 1.00 95.25 284 HIS A CA 1
ATOM 2239 C C . HIS A 1 284 ? 6.729 -12.285 -14.955 1.00 95.25 284 HIS A C 1
ATOM 2241 O O . HIS A 1 284 ? 7.404 -12.098 -13.946 1.00 95.25 284 HIS A O 1
ATOM 2247 N N . PRO A 1 285 ? 5.437 -12.67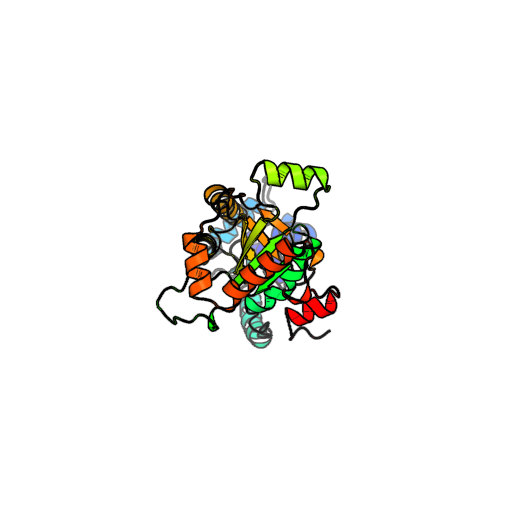1 -14.844 1.00 93.44 285 PRO A N 1
ATOM 2248 C CA . PRO A 1 285 ? 4.733 -12.706 -13.558 1.00 93.44 285 PRO A CA 1
ATOM 2249 C C . PRO A 1 285 ? 5.371 -13.613 -12.498 1.00 93.44 285 PRO A C 1
ATOM 2251 O O . PRO A 1 285 ? 5.106 -13.437 -11.316 1.00 93.44 285 PRO A O 1
ATOM 2254 N N . ALA A 1 286 ? 6.184 -14.590 -12.911 1.00 95.12 286 ALA A N 1
ATOM 2255 C CA . ALA A 1 286 ? 6.858 -15.521 -12.011 1.00 95.12 286 ALA A CA 1
ATOM 2256 C C . ALA A 1 286 ? 7.941 -14.863 -11.136 1.00 95.12 286 ALA A C 1
ATOM 2258 O O . ALA A 1 286 ? 8.285 -15.428 -10.101 1.00 95.12 286 ALA A O 1
ATOM 2259 N N . GLU A 1 287 ? 8.446 -13.688 -11.527 1.00 96.06 287 GLU A N 1
ATOM 2260 C CA . GLU A 1 287 ? 9.470 -12.948 -10.776 1.00 96.06 287 GLU A CA 1
ATOM 2261 C C . GLU A 1 287 ? 8.884 -12.084 -9.644 1.00 96.06 287 GLU A C 1
ATOM 2263 O O . GLU A 1 287 ? 9.624 -11.529 -8.825 1.00 96.06 287 GLU A O 1
ATOM 2268 N N . TYR A 1 288 ? 7.554 -11.986 -9.575 1.00 97.38 288 TYR A N 1
ATOM 2269 C CA . TYR A 1 288 ? 6.796 -11.207 -8.596 1.00 97.38 288 TYR A CA 1
ATOM 2270 C C . TYR A 1 288 ? 6.057 -12.119 -7.605 1.00 97.38 288 TYR A C 1
ATOM 2272 O O . TYR A 1 288 ? 6.027 -13.345 -7.753 1.00 97.38 288 TYR A O 1
ATOM 2280 N N . ASP A 1 289 ? 5.451 -11.526 -6.577 1.00 97.19 289 ASP A N 1
ATOM 2281 C CA . ASP A 1 289 ? 4.680 -12.275 -5.589 1.00 97.19 289 ASP A CA 1
ATOM 2282 C C . ASP A 1 289 ? 3.479 -12.967 -6.259 1.00 97.19 289 ASP A C 1
ATOM 2284 O O . ASP A 1 289 ? 2.749 -12.385 -7.068 1.00 97.19 289 ASP A O 1
ATOM 2288 N N . LYS A 1 290 ? 3.276 -14.247 -5.922 1.00 95.31 290 LYS A N 1
ATOM 2289 C CA . LYS A 1 290 ? 2.200 -15.065 -6.492 1.00 95.31 290 LYS A CA 1
ATOM 2290 C C . LYS A 1 290 ? 0.833 -14.562 -6.045 1.00 95.31 290 LYS A C 1
ATOM 2292 O O . LYS A 1 290 ? 0.636 -14.190 -4.893 1.00 95.31 290 LYS A O 1
ATOM 2297 N N . ILE A 1 291 ? -0.124 -14.660 -6.958 1.00 94.62 291 ILE A N 1
ATOM 2298 C CA . ILE A 1 291 ? -1.489 -14.186 -6.754 1.00 94.62 291 ILE A CA 1
ATOM 2299 C C . ILE A 1 291 ? -2.391 -15.393 -6.547 1.00 94.62 291 ILE A C 1
ATOM 2301 O O . ILE A 1 291 ? -2.592 -16.181 -7.473 1.00 94.62 291 ILE A O 1
ATOM 2305 N N . GLU A 1 292 ? -2.927 -15.523 -5.338 1.00 92.75 292 GLU A N 1
ATOM 2306 C CA . GLU A 1 292 ? -3.983 -16.484 -5.040 1.00 92.75 292 GLU A CA 1
ATOM 2307 C C . GLU A 1 292 ? -5.336 -15.835 -5.343 1.00 92.75 292 GLU A C 1
ATOM 2309 O O . GLU A 1 292 ? -5.649 -14.775 -4.808 1.00 92.75 292 GLU A O 1
ATOM 2314 N N . LYS A 1 293 ? -6.102 -16.443 -6.253 1.00 87.50 293 LYS A N 1
ATOM 2315 C CA . LYS A 1 293 ? -7.415 -15.939 -6.695 1.00 87.50 293 LYS A CA 1
ATOM 2316 C C . LYS A 1 293 ? -8.568 -16.610 -5.961 1.00 87.50 293 LYS A C 1
ATOM 2318 O O . LYS A 1 293 ? -9.684 -16.105 -5.982 1.00 87.50 293 LYS A O 1
ATOM 2323 N N . ASP A 1 294 ? -8.309 -17.772 -5.377 1.00 90.44 294 ASP A N 1
ATOM 2324 C CA . ASP A 1 294 ? -9.262 -18.478 -4.541 1.00 90.44 294 ASP A CA 1
ATOM 2325 C C . ASP A 1 294 ? -9.329 -17.771 -3.181 1.00 90.44 294 ASP A C 1
ATOM 2327 O O . ASP A 1 294 ? -8.362 -17.780 -2.416 1.00 90.44 294 ASP A O 1
ATOM 2331 N N . ILE A 1 295 ? -10.459 -17.115 -2.908 1.00 87.50 295 ILE A N 1
ATOM 2332 C CA . ILE A 1 295 ? -10.650 -16.283 -1.713 1.00 87.50 295 ILE A CA 1
ATOM 2333 C C . ILE A 1 295 ? -10.459 -17.103 -0.432 1.00 87.50 295 ILE A C 1
ATOM 2335 O O . ILE A 1 295 ? -9.843 -16.615 0.515 1.00 87.50 295 ILE A O 1
ATOM 2339 N N . ASP A 1 296 ? -10.914 -18.356 -0.403 1.00 86.38 296 ASP A N 1
ATOM 2340 C CA . ASP A 1 296 ? -10.794 -19.207 0.781 1.00 86.38 296 ASP A CA 1
ATOM 2341 C C . ASP A 1 296 ? -9.331 -19.585 1.037 1.00 86.38 296 ASP A C 1
ATOM 2343 O O . ASP A 1 296 ? -8.847 -19.526 2.171 1.00 86.38 296 ASP A O 1
ATOM 2347 N N . LYS A 1 297 ? -8.568 -19.882 -0.022 1.00 89.94 297 LYS A N 1
ATOM 2348 C CA . LYS A 1 297 ? -7.116 -20.097 0.104 1.00 89.94 297 LYS A CA 1
ATOM 2349 C C . LYS A 1 297 ? -6.376 -18.824 0.488 1.00 89.94 297 LYS A C 1
ATOM 2351 O O . LYS A 1 297 ? -5.457 -18.885 1.304 1.00 89.94 297 LYS A O 1
ATOM 2356 N N . LEU A 1 298 ? -6.771 -17.678 -0.059 1.00 88.50 298 LEU A N 1
ATOM 2357 C CA . LEU A 1 298 ? -6.175 -16.389 0.276 1.00 88.50 298 LEU A CA 1
ATOM 2358 C C . LEU A 1 298 ? -6.366 -16.073 1.765 1.00 88.50 298 LEU A C 1
ATOM 2360 O O . LEU A 1 298 ? -5.401 -15.715 2.442 1.00 88.50 298 LEU A O 1
ATOM 2364 N N . LYS A 1 299 ? -7.568 -16.302 2.304 1.00 84.88 299 LYS A N 1
ATOM 2365 C CA . LYS A 1 299 ? -7.855 -16.180 3.741 1.00 84.88 299 LYS A CA 1
ATOM 2366 C C . LYS A 1 299 ? -6.966 -17.081 4.588 1.00 84.88 299 LYS A C 1
ATOM 2368 O O . LYS A 1 299 ? -6.420 -16.619 5.585 1.00 84.88 299 LYS A O 1
ATOM 2373 N N . LEU A 1 300 ? -6.752 -18.331 4.173 1.00 85.44 300 LEU A N 1
ATOM 2374 C CA . LEU A 1 300 ? -5.856 -19.263 4.870 1.00 85.44 300 LEU A CA 1
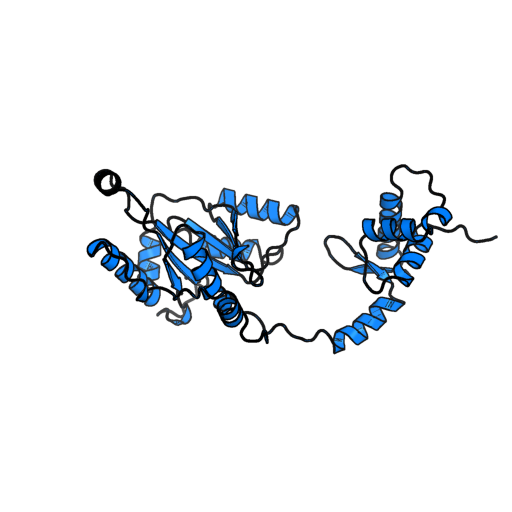ATOM 2375 C C . LEU A 1 300 ? -4.386 -18.809 4.845 1.00 85.44 300 LEU A C 1
ATOM 2377 O O . LEU A 1 300 ? -3.661 -19.027 5.814 1.00 85.44 300 LEU A O 1
ATOM 2381 N N . LEU A 1 301 ? -3.931 -18.155 3.770 1.00 85.38 301 LEU A N 1
ATOM 2382 C CA . LEU A 1 301 ? -2.581 -17.578 3.705 1.00 85.38 301 LEU A CA 1
ATOM 2383 C C . LEU A 1 301 ? -2.413 -16.398 4.676 1.00 85.38 301 LEU A C 1
ATOM 2385 O O . LEU A 1 301 ? -1.352 -16.246 5.292 1.00 85.38 301 LEU A O 1
ATOM 2389 N N . VAL A 1 302 ? -3.456 -15.578 4.825 1.00 84.44 302 VAL A N 1
ATOM 2390 C CA . VAL A 1 302 ? -3.458 -14.425 5.735 1.00 84.44 302 VAL A CA 1
ATOM 2391 C C . VAL A 1 302 ? -3.629 -14.874 7.185 1.00 84.44 302 VAL A C 1
ATOM 2393 O O . VAL A 1 302 ? -2.904 -14.420 8.066 1.00 84.44 302 VAL A O 1
ATOM 2396 N N . ASN A 1 303 ? -4.526 -15.816 7.455 1.00 78.94 303 ASN A N 1
ATOM 2397 C CA . ASN A 1 303 ? -4.769 -16.354 8.784 1.00 78.94 303 ASN A CA 1
ATOM 2398 C C . ASN A 1 303 ? -4.686 -17.892 8.779 1.00 78.94 303 ASN A C 1
ATOM 2400 O O . ASN A 1 303 ? -5.715 -18.566 8.716 1.00 78.94 303 ASN A O 1
ATOM 2404 N N . PRO A 1 304 ? -3.480 -18.472 8.945 1.00 60.19 304 PRO A N 1
ATOM 2405 C CA . PRO A 1 304 ? -3.264 -19.924 8.892 1.00 60.19 304 PRO A CA 1
ATOM 2406 C C . PRO A 1 304 ? -3.980 -20.723 9.988 1.00 60.19 304 PRO A C 1
ATOM 2408 O O . PRO A 1 304 ? -3.896 -21.948 10.019 1.00 60.19 304 PRO A O 1
ATOM 2411 N N . THR A 1 305 ? -4.619 -20.038 10.935 1.00 56.72 305 THR A N 1
ATOM 2412 C CA . THR A 1 305 ? -5.307 -20.650 12.078 1.00 56.72 305 THR A CA 1
ATOM 2413 C C . THR A 1 305 ? -6.822 -20.536 12.022 1.00 56.72 305 THR A C 1
ATOM 2415 O O . THR A 1 305 ? -7.492 -21.122 12.871 1.00 56.72 305 THR A O 1
ATOM 2418 N N . ALA A 1 306 ? -7.366 -19.826 11.030 1.00 50.03 306 ALA A N 1
ATOM 2419 C CA . ALA A 1 306 ? -8.786 -19.886 10.734 1.00 50.03 306 ALA A CA 1
ATOM 2420 C C . ALA A 1 306 ? -9.084 -21.301 10.214 1.00 50.03 306 ALA A C 1
ATOM 2422 O O . ALA A 1 306 ? -8.699 -21.660 9.103 1.00 50.03 306 ALA A O 1
ATOM 2423 N N . LYS A 1 307 ? -9.681 -22.152 11.055 1.00 35.47 307 LYS A N 1
ATOM 2424 C CA . LYS A 1 307 ? -10.252 -23.414 10.572 1.00 35.47 307 LYS A CA 1
ATOM 2425 C C . LYS A 1 307 ? -11.446 -23.097 9.657 1.00 35.47 307 LYS A C 1
ATOM 2427 O O . LYS A 1 307 ? -12.134 -22.116 9.936 1.00 35.47 307 LYS A O 1
ATOM 2432 N N . PRO A 1 308 ? -11.665 -23.905 8.604 1.00 42.59 308 PRO A N 1
ATOM 2433 C CA . PRO A 1 308 ? -12.836 -23.784 7.740 1.00 42.59 308 PRO A CA 1
ATOM 2434 C C . PRO A 1 308 ? -14.142 -24.028 8.503 1.00 42.59 308 PRO A C 1
ATOM 2436 O O . PRO A 1 308 ? -14.111 -24.783 9.507 1.00 42.59 308 PRO A O 1
#

Organism: Polaromonas naphthalenivorans (strain CJ2) (NCBI:txid365044)

pLDDT: mean 84.78, std 15.4, range [32.22, 98.81]